Protein 4M8H (pdb70)

InterPro domains:
  IPR000003 Retinoid X receptor/HNF4 [PR00545] (203-216)
  IPR000003 Retinoid X receptor/HNF4 [PR00545] (322-347)
  IPR000003 Retinoid X receptor/HNF4 [PR00545] (348-366)
  IPR000003 Retinoid X receptor/HNF4 [PR00545] (389-408)
  IPR000536 Nuclear hormone receptor, ligand-binding domain [PF00104] (265-441)
  IPR000536 Nuclear hormone receptor, ligand-binding domain [PS51843] (227-458)
  IPR000536 Nuclear hormone receptor, ligand-binding domain [SM00430] (270-429)
  IPR001628 Zinc finger, nuclear hormone receptor-type [PF00105] (134-202)
  IPR001628 Zinc finger, nuclear hormone receptor-type [PR00047] (135-151)
  IPR001628 Zinc finger, nuclear hormone receptor-type [PR00047] (151-166)
  IPR001628 Zinc finger, nuclear hormone receptor-type [PR00047] (184-192)
  IPR001628 Zinc finger, nuclear hormone receptor-type [PR00047] (192-200)
  IPR001628 Zinc finger, nuclear hormone receptor-type [PS00031] (135-161)
  IPR001628 Zinc finger, nuclear hormone receptor-type [PS51030] (132-207)
  IPR001628 Zinc finger, nuclear hormone receptor-type [SM00399] (132-203)
  IPR001723 Nuclear hormone receptor [PR00398] (196-206)
  IPR001723 Nuclear hormone receptor [PR00398] (271-292)
  IPR001723 Nuclear hormone receptor [PR00398] (292-308)
  IPR001723 Nuclear hormone receptor [PR00398] (360-375)
  IPR001723 Nuclear hormone receptor [PR00398] (417-434)

Solvent-accessible surface area: 11044 Å² total; per-residue (Å²): 173,88,7,44,25,110,100,0,53,99,0,12,94,58,28,38,172,182,62,14,11,27,28,49,4,86,7,18,14,101,25,1,82,34,4,2,84,1,0,56,131,2,4,51,0,60,136,6,62,66,96,1,12,4,41,1,1,39,53,4,10,12,15,0,17,8,5,10,35,0,20,44,0,34,104,28,149,57,2,4,44,7,34,60,48,80,128,5,65,102,91,43,0,131,96,36,66,14,9,86,14,10,48,82,7,21,82,40,2,3,32,77,6,91,103,15,143,6,29,87,7,0,8,0,0,8,10,0,4,9,0,0,21,28,100,15,185,64,17,83,64,65,64,66,0,84,29,5,54,75,60,0,84,54,26,0,66,66,36,0,92,147,113,34,82,125,63,100,44,5,28,53,104,0,48,117,46,36,84,14,8,109,39,0,0,96,72,30,38,92,52,20,92,115,30,88,143,92,59,80,18,95,28,69,96,0,0,64,8,13,5,74,82,145,199,17,135,41,1,48,154,51,13,140,135

GO terms:
  GO:0004879 nuclear receptor activity (F, IDA)
  GO:0000785 chromatin (C, IDA)
  GO:0048384 retinoic acid receptor signaling pathway (P, IDA)
  GO:0045944 positive regulation of transcription by RNA polymerase II (P, IDA)
  GO:0044323 retinoic acid-responsive element binding (F, IDA)
  GO:1990837 sequence-specific double-stranded DNA binding (F, IDA)
  GO:0000977 RNA polymerase II transcription regulatory region sequence-specific DNA binding (F, IDA)
  GO:0000978 RNA polymerase II cis-regulatory region sequence-specific DNA binding (F, IDA)
  GO:0003700 DNA-binding transcription factor activity (F, IDA)
  GO:0042802 identical protein binding (F, IPI)
  GO:0005634 nucleus (C, IDA)
  GO:0005634 nucleus (C, EXP)
  GO:0005515 prot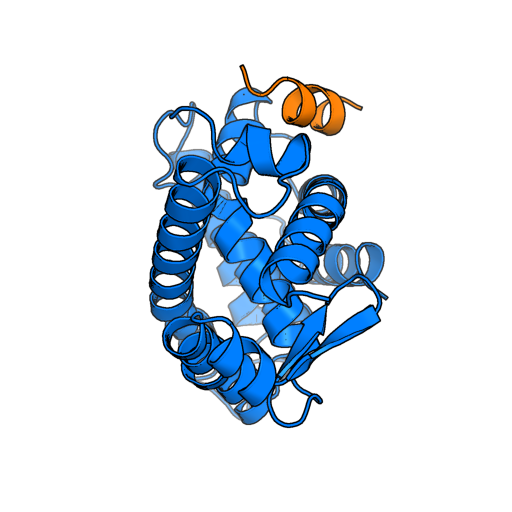ein binding (F, IPI)
  GO:0019899 enzyme binding (F, IPI)
  GO:0004879 nuclear receptor activity (F, TAS)
  GO:0043565 sequence-specific DNA binding (F, IDA)
  GO:0000978 RNA polymerase II cis-regulatory region sequence-specific DNA binding (F, TAS)
  GO:0003712 transcription coregulator activity (F, TAS)
  GO:0005654 nucleoplasm (C, TAS)
  GO:0005829 cytosol (C, TAS)

Secondary structure (P-SEA, 3-state):
ccccaaaaaaaaaaaccccaaaaaaaaaaaaaaaaaaaaaaccccccccaaaaaaaaaacaaaaaaaaaaaaaccccccccccccccccaaaaaaacaaaaaaaaaaccaaaaaaacccaaaaaaaaaaaaacccccccccaaaaaaaaaaaaaaaaaaaaaccccccaaaaaaaaaaaaaaaaaaaaaaaaaaaaaaccccccaaaaaaaccc/caaaaaaaaac

Organism: Homo sapiens (NCBI:txid9606)

B-factor: mean 29.32, std 9.97, range [12.82, 67.67]

Foldseek 3Di:
DDFALVLLLVLLVVLAVQQVLLVQQVLLLVCLVSVLSSQVSGPCLVVFPPVQLVLLCLQQSLLLVLLNQLLVCLVPDAFTAGSVRDTQHLVSCVVNVNNVLRVLSVVLGNVLCNVVVPDSSLSSLVSLLSSLDLPRPPRPDSVVSVVSSVVSLVNNLVVDCVVPVVCNCVSVSSVVSVVSSVVSSVVVLVVVVVCVVVVPRDHDDRRVVSNDDD/DCVPVVVVVVD

Nearest PDB structures (foldseek):
  2zy0-assembly1_C  TM=9.975E-01  e=8.985E-29  Homo sapiens
  6jnr-assembly1_A  TM=1.000E+00  e=1.197E-28  Homo sapiens
  3uvv-assembly1_B  TM=9.905E-01  e=6.429E-29  Homo sapiens
  7a78-assembly1_A-2  TM=1.002E+00  e=2.831E-28  Homo sapiens
  7a79-assembly1_A  TM=9.961E-01  e=4.353E-28  Homo sapiens

CATH classification: 1.10.565.10

Sequence (225 aa):
EDMPVERILEAELAVEPNDPVTNICQAADKQLFTLVEWAKRIPHFSELPLDDQVILLRAGWNELLIASFSHRSIAVKDGILLATGLHVHRNSAHSAGVGAIFDRVLTELVSKMRDMQMDKTELGCLRAIVLFNPDSKGLSNPAEVEALREKVYASLEAYCKHKYPEQPGRFAKLLLRLPALRSIGLKCLEHLFFFKLIGDTPIDTFLMEMLEAPKHKILHRLLQD

Structure (mmCIF, N/CA/C/O backbone):
data_4M8H
#
_entry.id   4M8H
#
_cell.length_a   65.920
_cell.length_b   65.920
_cell.length_c   111.650
_cell.angle_alpha   90.00
_cell.angle_beta   90.00
_cell.angle_gamma   90.00
#
_symmetry.space_group_name_H-M   'P 43 21 2'
#
loop_
_entity.id
_entity.type
_entity.pdbx_description
1 polymer 'Retinoic acid receptor RXR-alpha'
2 polymer 'Nuclear receptor coactivator 2'
3 non-polymer '(2E,6Z,8E)-3,7-dimethyl-8-[(4R)-4-methyl-3,4-dihydronaphthalen-1(2H)-ylidene]octa-2,6-dienoic acid'
4 water water
#
loop_
_atom_site.group_PDB
_atom_site.id
_atom_site.type_symbol
_atom_site.label_atom_id
_atom_site.label_alt_id
_atom_site.label_comp_id
_atom_site.label_asym_id
_atom_site.label_entity_id
_atom_site.label_seq_id
_atom_site.pdbx_PDB_ins_code
_atom_site.Cartn_x
_atom_site.Cartn_y
_atom_site.Cartn_z
_atom_site.occupancy
_atom_site.B_iso_or_equiv
_atom_site.auth_seq_id
_atom_site.auth_comp_id
_atom_site.auth_asym_id
_atom_site.auth_atom_id
_atom_site.pdbx_PDB_model_num
ATOM 1 N N . GLU A 1 1 ? 50.207 71.417 11.959 1.00 64.00 228 GLU A N 1
ATOM 2 C CA . GLU A 1 1 ? 48.717 71.517 11.889 1.00 63.26 228 GLU A CA 1
ATOM 3 C C . GLU A 1 1 ? 48.063 70.147 12.038 1.00 61.56 228 GLU A C 1
ATOM 4 O O . GLU A 1 1 ? 48.508 69.173 11.440 1.00 61.79 228 GLU A O 1
ATOM 10 N N . ASP A 1 2 ? 47.001 70.087 12.836 1.00 59.20 229 ASP A N 1
ATOM 11 C CA . ASP A 1 2 ? 46.263 68.849 13.082 1.00 56.01 229 ASP A CA 1
ATOM 12 C C . ASP A 1 2 ? 47.046 67.800 13.887 1.00 52.24 229 ASP A C 1
ATOM 13 O O . ASP A 1 2 ? 47.873 67.062 13.347 1.00 51.27 229 ASP A O 1
ATOM 18 N N . MET A 1 3 ? 46.760 67.729 15.181 1.00 47.27 230 MET A N 1
ATOM 19 C CA . MET A 1 3 ? 47.441 66.794 16.074 1.00 42.61 230 MET A CA 1
ATOM 20 C C . MET A 1 3 ? 46.692 66.821 17.392 1.00 39.47 230 MET A C 1
ATOM 21 O O . MET A 1 3 ? 47.255 67.190 18.413 1.00 38.78 230 MET A O 1
ATOM 26 N N . PRO A 1 4 ? 45.400 66.449 17.381 1.00 38.49 231 PRO A N 1
ATOM 27 C CA . PRO A 1 4 ? 44.558 66.434 18.582 1.00 36.65 231 PRO A CA 1
ATOM 28 C C . PRO A 1 4 ? 44.970 65.417 19.636 1.00 34.32 231 PRO A C 1
ATOM 29 O O . PRO A 1 4 ? 45.361 64.294 19.319 1.00 34.47 231 PRO A O 1
ATOM 33 N N . VAL A 1 5 ? 44.863 65.821 20.896 1.00 34.01 232 VAL A N 1
ATOM 34 C CA . VAL A 1 5 ? 45.236 64.953 22.002 1.00 33.09 232 VAL A CA 1
ATOM 35 C C . VAL A 1 5 ? 44.267 63.798 22.153 1.00 33.46 232 VAL A C 1
ATOM 36 O O . VAL A 1 5 ? 44.598 62.784 22.771 1.00 32.72 232 VAL A O 1
ATOM 40 N N . GLU A 1 6 ? 43.073 63.949 21.587 1.00 33.09 233 GLU A N 1
ATOM 41 C CA . GLU A 1 6 ? 42.082 62.889 21.667 1.00 34.26 233 GLU A CA 1
ATOM 42 C C . GLU A 1 6 ? 42.591 61.644 20.973 1.00 32.04 233 GLU A C 1
ATOM 43 O O . GLU A 1 6 ? 42.490 60.552 21.514 1.00 30.99 233 GLU A O 1
ATOM 49 N N . ARG A 1 7 ? 43.138 61.814 19.771 1.00 33.42 234 ARG A N 1
ATOM 50 C CA . ARG A 1 7 ? 43.680 60.697 18.993 1.00 33.40 234 ARG A CA 1
ATOM 51 C C . ARG A 1 7 ? 44.829 60.035 19.763 1.00 31.99 234 ARG A C 1
ATOM 52 O O . ARG A 1 7 ? 44.933 58.808 19.835 1.00 31.21 234 ARG A O 1
ATOM 60 N N . ILE A 1 8 ? 45.685 60.861 20.349 1.00 31.38 235 ILE A N 1
ATOM 61 C CA . ILE A 1 8 ? 46.817 60.361 21.112 1.00 30.80 235 ILE A CA 1
ATOM 62 C C . ILE A 1 8 ? 46.337 59.531 22.300 1.00 31.59 235 ILE A C 1
ATOM 63 O O . ILE A 1 8 ? 46.774 58.391 22.485 1.00 31.08 235 ILE A O 1
ATOM 68 N N . LEU A 1 9 ? 45.446 60.114 23.102 1.00 31.16 236 LEU A N 1
ATOM 69 C CA . LEU A 1 9 ? 44.894 59.433 24.272 1.00 30.77 236 LEU A CA 1
ATOM 70 C C . LEU A 1 9 ? 44.328 58.084 23.869 1.00 30.93 236 LEU A C 1
ATOM 71 O O . LEU A 1 9 ? 44.514 57.092 24.571 1.00 29.56 236 LEU A O 1
ATOM 76 N N . GLU A 1 10 ? 43.610 58.066 22.748 1.00 32.27 237 GLU A N 1
ATOM 77 C CA . GLU A 1 10 ? 42.992 56.842 22.234 1.00 34.52 237 GLU A CA 1
ATOM 78 C C . GLU A 1 10 ? 44.057 55.792 21.927 1.00 32.94 237 GLU A C 1
ATOM 79 O O . GLU A 1 10 ? 43.903 54.615 22.274 1.00 32.88 237 GLU A O 1
ATOM 85 N N . ALA A 1 11 ? 45.144 56.217 21.293 1.00 30.94 238 ALA A N 1
ATOM 86 C CA . ALA A 1 11 ? 46.216 55.289 20.974 1.00 31.81 238 ALA A CA 1
ATOM 87 C C . ALA A 1 11 ? 46.744 54.643 22.257 1.00 30.69 238 ALA A C 1
ATOM 88 O O . ALA A 1 11 ? 47.117 53.479 22.259 1.00 29.39 238 ALA A O 1
ATOM 90 N N . GLU A 1 12 ? 46.775 55.416 23.338 1.00 30.53 239 GLU A N 1
ATOM 91 C CA . GLU A 1 12 ? 47.244 54.920 24.618 1.00 31.65 239 GLU A CA 1
ATOM 92 C C . GLU A 1 12 ? 46.252 53.918 25.208 1.00 32.84 239 GLU A C 1
ATOM 93 O O . GLU A 1 12 ? 46.636 52.856 25.693 1.00 32.33 239 GLU A O 1
ATOM 99 N N . LEU A 1 13 ? 44.967 54.244 25.149 1.00 34.68 240 LEU A N 1
ATOM 100 C CA . LEU A 1 13 ? 43.946 53.362 25.711 1.00 36.57 240 LEU A CA 1
ATOM 101 C C . LEU A 1 13 ? 43.740 52.103 24.895 1.00 37.88 240 LEU A C 1
ATOM 102 O O . LEU A 1 13 ? 43.352 51.061 25.427 1.00 38.91 240 LEU A O 1
ATOM 107 N N . ALA A 1 14 ? 44.007 52.196 23.601 1.00 39.74 241 ALA A N 1
ATOM 108 C CA . ALA A 1 14 ? 43.826 51.064 22.714 1.00 42.17 241 ALA A CA 1
ATOM 109 C C . ALA A 1 14 ? 44.921 50.008 22.835 1.00 43.28 241 ALA A C 1
ATOM 110 O O . ALA A 1 14 ? 44.665 48.825 22.625 1.00 44.06 241 ALA A O 1
ATOM 112 N N . VAL A 1 15 ? 46.130 50.432 23.187 1.00 44.08 242 VAL A N 1
ATOM 113 C CA . VAL A 1 15 ? 47.252 49.505 23.288 1.00 46.66 242 VAL A CA 1
ATOM 114 C C . VAL A 1 15 ? 47.475 48.932 24.683 1.00 49.68 242 VAL A C 1
ATOM 115 O O . VAL A 1 15 ? 48.136 47.900 24.839 1.00 50.32 242 VAL A O 1
ATOM 119 N N . GLU A 1 16 ? 46.923 49.589 25.698 1.00 51.97 243 GLU A N 1
ATOM 120 C CA . GLU A 1 16 ? 47.092 49.120 27.067 1.00 54.58 243 GLU A CA 1
ATOM 121 C C . GLU A 1 16 ? 45.854 49.319 27.934 1.00 54.77 243 GLU A C 1
ATOM 122 O O . GLU A 1 16 ? 45.408 50.444 28.150 1.00 54.22 243 GLU A O 1
ATOM 128 N N . PRO A 1 17 ? 45.292 48.217 28.456 1.00 55.87 244 PRO A N 1
ATOM 129 C CA . PRO A 1 17 ? 44.099 48.257 29.310 1.00 56.38 244 PRO A CA 1
ATOM 130 C C . PRO A 1 17 ? 44.379 48.795 30.715 1.00 56.53 244 PRO A C 1
ATOM 131 O O . PRO A 1 17 ? 43.651 48.496 31.669 1.00 56.82 244 PRO A O 1
ATOM 135 N N . ASN A 1 35 ? 61.818 33.153 36.493 1.00 55.59 262 ASN A N 1
ATOM 136 C CA . ASN A 1 35 ? 62.073 33.612 37.858 1.00 55.62 262 ASN A CA 1
ATOM 137 C C . ASN A 1 35 ? 62.954 34.857 37.879 1.00 53.18 262 ASN A C 1
ATOM 138 O O . ASN A 1 35 ? 62.607 35.859 38.507 1.00 53.70 262 ASN A O 1
ATOM 143 N N . ASP A 1 36 ? 64.093 34.790 37.193 1.00 49.47 263 ASP A N 1
ATOM 144 C CA . ASP A 1 36 ? 65.010 35.920 37.136 1.00 45.23 263 ASP A CA 1
ATOM 145 C C . ASP A 1 36 ? 64.247 37.148 36.645 1.00 41.29 263 ASP A C 1
ATOM 146 O O . ASP A 1 36 ? 63.679 37.148 35.558 1.00 41.74 263 ASP A O 1
ATOM 151 N N . PRO A 1 37 ? 64.213 38.212 37.457 1.00 37.93 264 PRO A N 1
ATOM 152 C CA . PRO A 1 37 ? 63.504 39.434 37.067 1.00 34.69 264 PRO A CA 1
ATOM 153 C C . PRO A 1 37 ? 63.931 39.977 35.704 1.00 30.83 264 PRO A C 1
ATOM 154 O O . PRO A 1 37 ? 63.090 40.405 34.922 1.00 29.47 264 PRO A O 1
ATOM 158 N N . VAL A 1 38 ? 65.231 39.953 35.430 1.00 27.56 265 VAL A N 1
ATOM 159 C CA . VAL A 1 38 ? 65.734 40.430 34.153 1.00 26.63 265 VAL A CA 1
ATOM 160 C C . VAL A 1 38 ? 65.094 39.673 32.990 1.00 26.31 265 VAL A C 1
ATOM 161 O O . VAL A 1 38 ? 64.629 40.284 32.031 1.00 26.14 265 VAL A O 1
ATOM 165 N N . THR A 1 39 ? 65.086 38.346 33.069 1.00 25.58 266 THR A N 1
ATOM 166 C CA . THR A 1 39 ? 64.477 37.527 32.027 1.00 26.21 266 THR A CA 1
ATOM 167 C C . THR A 1 39 ? 63.027 37.960 31.802 1.00 24.66 266 THR A C 1
ATOM 168 O O . THR A 1 39 ? 62.600 38.168 30.670 1.00 25.14 266 THR A O 1
ATOM 172 N N . ASN A 1 40 ? 62.273 38.109 32.885 1.00 24.81 267 ASN A N 1
ATOM 173 C CA . ASN A 1 40 ? 60.880 38.535 32.779 1.00 24.21 267 ASN A CA 1
ATOM 174 C C . ASN A 1 40 ? 60.741 39.897 32.107 1.00 22.88 267 ASN A C 1
ATOM 175 O O . ASN A 1 40 ? 59.878 40.087 31.253 1.00 22.55 267 ASN A O 1
ATOM 180 N N . ILE A 1 41 ? 61.578 40.846 32.514 1.00 21.11 268 ILE A N 1
ATOM 181 C CA . ILE A 1 41 ? 61.554 42.186 31.933 1.00 22.01 268 ILE A CA 1
ATOM 182 C C . ILE A 1 41 ? 61.844 42.109 30.433 1.00 22.48 268 ILE A C 1
ATOM 183 O O . ILE A 1 41 ? 61.175 42.754 29.642 1.00 23.08 268 ILE A O 1
ATOM 188 N N . CYS A 1 42 ? 62.831 41.308 30.048 1.00 23.49 269 CYS A N 1
ATOM 189 C CA . CYS A 1 42 ? 63.161 41.158 28.641 1.00 23.56 269 CYS A CA 1
ATOM 190 C C . CYS A 1 42 ? 62.022 40.555 27.836 1.00 24.55 269 CYS A C 1
ATOM 191 O O . CYS A 1 42 ? 61.731 41.009 26.724 1.00 24.96 269 CYS A O 1
ATOM 194 N N . GLN A 1 43 ? 61.366 39.541 28.381 1.00 24.29 270 GLN A N 1
ATOM 195 C CA . GLN A 1 43 ? 60.262 38.923 27.666 1.00 26.51 270 GLN A CA 1
ATOM 196 C C . GLN A 1 43 ? 59.136 39.931 27.483 1.00 25.39 270 GLN A C 1
ATOM 197 O O . GLN A 1 43 ? 58.519 40.015 26.413 1.00 26.05 270 GLN A O 1
ATOM 203 N N . ALA A 1 44 ? 58.884 40.700 28.541 1.00 23.22 271 ALA A N 1
ATOM 204 C CA . ALA A 1 44 ? 57.851 41.725 28.522 1.00 21.40 271 ALA A CA 1
ATOM 205 C C . ALA A 1 44 ? 58.204 42.807 27.504 1.00 21.25 271 ALA A C 1
ATOM 206 O O . ALA A 1 44 ? 57.313 43.398 26.907 1.00 21.88 271 ALA A O 1
ATOM 208 N N . ALA A 1 45 ? 59.500 43.075 27.323 1.00 19.15 272 ALA A N 1
ATOM 209 C CA . ALA A 1 45 ? 59.960 44.086 26.362 1.00 20.04 272 ALA A CA 1
ATOM 210 C C . ALA A 1 45 ? 59.693 43.617 24.936 1.00 20.64 272 ALA A C 1
ATOM 211 O O . ALA A 1 45 ? 59.303 44.407 24.078 1.00 19.93 272 ALA A O 1
ATOM 213 N N . ASP A 1 46 ? 59.922 42.333 24.686 1.00 21.55 273 ASP A N 1
ATOM 214 C CA . ASP A 1 46 ? 59.710 41.785 23.359 1.00 22.13 273 ASP A CA 1
ATOM 215 C C . ASP A 1 46 ? 58.216 41.838 23.043 1.00 23.08 273 ASP A C 1
ATOM 216 O O . ASP A 1 46 ? 57.817 42.230 21.938 1.00 23.62 273 ASP A O 1
ATOM 221 N N . LYS A 1 47 ? 57.394 41.456 24.021 1.00 23.80 274 LYS A N 1
ATOM 222 C CA . LYS A 1 47 ? 55.938 41.476 23.871 1.00 24.26 274 LYS A CA 1
ATOM 223 C C . LYS A 1 47 ? 55.457 42.886 23.566 1.00 22.71 274 LYS A C 1
ATOM 224 O O . LYS A 1 47 ? 54.656 43.092 22.658 1.00 22.00 274 LYS A O 1
ATOM 230 N N . GLN A 1 48 ? 55.940 43.863 24.324 1.00 21.08 275 GLN A N 1
ATOM 231 C CA . GLN A 1 48 ? 55.486 45.227 24.098 1.00 20.98 275 GLN A CA 1
ATOM 232 C C . GLN A 1 48 ? 55.922 45.840 22.772 1.00 20.64 275 GLN A C 1
ATOM 233 O O . GLN A 1 48 ? 55.237 46.710 22.248 1.00 20.89 275 GLN A O 1
ATOM 239 N N . LEU A 1 49 ? 57.046 45.387 22.224 1.00 19.87 276 LEU A N 1
ATOM 240 C CA . LEU A 1 49 ? 57.510 45.918 20.950 1.00 21.39 276 LEU A CA 1
ATOM 241 C C . LEU A 1 49 ? 56.468 45.744 19.838 1.00 21.80 276 LEU A C 1
ATOM 242 O O . LEU A 1 49 ? 56.328 46.613 18.964 1.00 22.79 276 LEU A O 1
ATOM 247 N N . PHE A 1 50 ? 55.738 44.628 19.863 1.00 22.30 277 PHE A N 1
ATOM 248 C CA . PHE A 1 50 ? 54.707 44.399 18.852 1.00 24.74 277 PHE A CA 1
ATOM 249 C C . PHE A 1 50 ? 53.609 45.431 19.046 1.00 24.39 277 PHE A C 1
ATOM 250 O O . PHE A 1 50 ? 53.117 46.003 18.085 1.00 24.28 277 PHE A O 1
ATOM 258 N N . THR A 1 51 ? 53.238 45.665 20.300 1.00 25.06 278 THR A N 1
ATOM 259 C CA . THR A 1 51 ? 52.197 46.622 20.633 1.00 25.47 278 THR A CA 1
ATOM 260 C C . THR A 1 51 ? 52.634 48.058 20.322 1.00 25.55 278 THR A C 1
ATOM 261 O O . THR A 1 51 ? 51.811 48.911 19.975 1.00 25.58 278 THR A O 1
ATOM 265 N N . LEU A 1 52 ? 53.932 48.321 20.435 1.00 25.51 279 LEU A N 1
ATOM 266 C CA . LEU A 1 52 ? 54.469 49.649 20.162 1.00 24.41 279 LEU A CA 1
ATOM 267 C C . LEU A 1 52 ? 54.196 50.037 18.720 1.00 24.44 279 LEU A C 1
ATOM 268 O O . LEU A 1 52 ? 53.819 51.176 18.437 1.00 25.17 279 LEU A O 1
ATOM 273 N N . VAL A 1 53 ? 54.395 49.086 17.809 1.00 25.07 280 VAL A N 1
ATOM 274 C CA . VAL A 1 53 ? 54.169 49.336 16.389 1.00 25.03 280 VAL A CA 1
ATOM 275 C C . VAL A 1 53 ? 52.723 49.754 16.169 1.00 24.97 280 VAL A C 1
ATOM 276 O O . VAL A 1 53 ? 52.462 50.696 15.418 1.00 24.24 280 VAL A O 1
ATOM 280 N N . GLU A 1 54 ? 51.789 49.062 16.824 1.00 24.43 281 GLU A N 1
ATOM 281 C CA . GLU A 1 54 ? 50.368 49.399 16.693 1.00 26.01 281 GLU A CA 1
ATOM 282 C C . GLU A 1 54 ? 50.107 50.769 17.290 1.00 25.08 281 GLU A C 1
ATOM 283 O O . GLU A 1 54 ? 49.377 51.564 16.705 1.00 26.27 281 GLU A O 1
ATOM 289 N N . TRP A 1 55 ? 50.694 51.042 18.451 1.00 22.86 282 TRP A N 1
ATOM 290 C CA . TRP A 1 55 ? 50.527 52.348 19.076 1.00 23.42 282 TRP A CA 1
ATOM 291 C C . TRP A 1 55 ? 50.939 53.458 18.103 1.00 23.15 282 TRP A C 1
ATOM 292 O O . TRP A 1 55 ? 50.199 54.417 17.879 1.00 21.54 282 TRP A O 1
ATOM 303 N N . ALA A 1 56 ? 52.141 53.331 17.551 1.00 23.19 283 ALA A N 1
ATOM 304 C CA . ALA A 1 56 ? 52.666 54.312 16.605 1.00 23.25 283 ALA A CA 1
ATOM 305 C C . ALA A 1 56 ? 51.709 54.565 15.445 1.00 24.05 283 ALA A C 1
ATOM 306 O O . ALA A 1 56 ? 51.417 55.718 15.103 1.00 21.88 283 ALA A O 1
ATOM 308 N N . LYS A 1 57 ? 51.232 53.488 14.825 1.00 25.07 284 LYS A N 1
ATOM 309 C CA . LYS A 1 57 ? 50.311 53.611 13.693 1.00 27.72 284 LYS A CA 1
ATOM 310 C C . LYS A 1 57 ? 49.077 54.421 14.056 1.00 27.18 284 LYS A C 1
ATOM 311 O O . LYS A 1 57 ? 48.456 55.034 13.196 1.00 28.47 284 LYS A O 1
ATOM 317 N N . ARG A 1 58 ? 48.730 54.425 15.338 1.00 27.88 285 ARG A N 1
ATOM 318 C CA . ARG A 1 58 ? 47.565 55.169 15.811 1.00 28.10 285 ARG A CA 1
ATOM 319 C C . ARG A 1 58 ? 47.898 56.638 16.067 1.00 27.41 285 ARG A C 1
ATOM 320 O O . ARG A 1 58 ? 47.002 57.452 16.276 1.00 27.44 285 ARG A O 1
ATOM 328 N N . ILE A 1 59 ? 49.186 56.974 16.044 1.00 26.15 286 ILE A N 1
ATOM 329 C CA . ILE A 1 59 ? 49.592 58.362 16.248 1.00 25.53 286 ILE A CA 1
ATOM 330 C C . ILE A 1 59 ? 49.458 59.097 14.906 1.00 27.13 286 ILE A C 1
ATOM 331 O O . ILE A 1 59 ? 50.008 58.671 13.886 1.00 26.89 286 ILE A O 1
ATOM 336 N N . PRO A 1 60 ? 48.703 60.207 14.895 1.00 27.24 287 PRO A N 1
ATOM 337 C CA . PRO A 1 60 ? 48.464 61.017 13.702 1.00 27.77 287 PRO A CA 1
ATOM 338 C C . PRO A 1 60 ? 49.690 61.292 12.852 1.00 28.92 287 PRO A C 1
ATOM 339 O O . PRO A 1 60 ? 50.750 61.665 13.360 1.00 28.89 287 PRO A O 1
ATOM 343 N N . HIS A 1 61 ? 49.519 61.091 11.550 1.00 29.15 288 HIS A N 1
ATOM 344 C CA . HIS A 1 61 ? 50.555 61.321 10.558 1.00 28.29 288 HIS A CA 1
ATOM 345 C C . HIS A 1 61 ? 51.788 60.427 10.597 1.00 27.08 288 HIS A C 1
ATOM 346 O O . HIS A 1 61 ? 52.611 60.476 9.683 1.00 26.70 288 HIS A O 1
ATOM 353 N N . PHE A 1 62 ? 51.927 59.611 11.636 1.00 25.72 289 PHE A N 1
ATOM 354 C CA . PHE A 1 62 ? 53.088 58.731 11.738 1.00 25.48 289 PHE A CA 1
ATOM 355 C C . PHE A 1 62 ? 53.178 57.768 10.560 1.00 26.57 289 PHE A C 1
ATOM 356 O O . PHE A 1 62 ? 54.254 57.561 10.007 1.00 26.54 289 PHE A O 1
ATOM 364 N N . SER A 1 63 ? 52.050 57.168 10.193 1.00 27.08 290 SER A N 1
ATOM 365 C CA . SER A 1 63 ? 52.017 56.235 9.073 1.00 29.77 290 SER A CA 1
ATOM 366 C C . SER A 1 63 ? 52.144 56.897 7.704 1.00 30.20 290 SER A C 1
ATOM 367 O O . SER A 1 63 ? 52.360 56.221 6.698 1.00 28.28 290 SER A O 1
ATOM 370 N N . GLU A 1 64 ? 51.997 58.215 7.660 1.00 32.08 291 GLU A N 1
ATOM 371 C CA . GLU A 1 64 ? 52.100 58.927 6.401 1.00 34.49 291 GLU A CA 1
ATOM 372 C C . GLU A 1 64 ? 53.563 59.232 6.078 1.00 34.79 291 GLU A C 1
ATOM 373 O O . GLU A 1 64 ? 53.874 59.845 5.053 1.00 35.93 291 GLU A O 1
ATOM 379 N N . LEU A 1 65 ? 54.463 58.803 6.956 1.00 33.43 292 LEU A N 1
ATOM 380 C CA . LEU A 1 65 ? 55.890 59.003 6.735 1.00 32.30 292 LEU A CA 1
ATOM 381 C C . LEU A 1 65 ? 56.455 57.825 5.950 1.00 30.68 292 LEU A C 1
ATOM 382 O O . LEU A 1 65 ? 55.945 56.714 6.040 1.00 31.71 292 LEU A O 1
ATOM 387 N N . PRO A 1 66 ? 57.521 58.054 5.172 1.00 29.80 293 PRO A N 1
ATOM 388 C CA . PRO A 1 66 ? 58.115 56.959 4.400 1.00 29.77 293 PRO A CA 1
ATOM 389 C C . PRO A 1 66 ? 58.509 55.801 5.321 1.00 29.26 293 PRO A C 1
ATOM 390 O O . PRO A 1 66 ? 59.096 56.008 6.385 1.00 30.24 293 PRO A O 1
ATOM 394 N N . LEU A 1 67 ? 58.175 54.584 4.908 1.00 29.05 294 LEU A N 1
ATOM 395 C CA . LEU A 1 67 ? 58.448 53.393 5.704 1.00 28.31 294 LEU A CA 1
ATOM 396 C C . LEU A 1 67 ? 59.799 53.402 6.405 1.00 29.25 294 LEU A C 1
ATOM 397 O O . LEU A 1 67 ? 59.868 53.164 7.616 1.00 28.79 294 LEU A O 1
ATOM 402 N N . ASP A 1 68 ? 60.865 53.679 5.648 1.00 28.42 295 ASP A N 1
ATOM 403 C CA . ASP A 1 68 ? 62.221 53.698 6.193 1.00 29.33 295 ASP A CA 1
ATOM 404 C C . ASP A 1 68 ? 62.322 54.632 7.384 1.00 28.93 295 ASP A C 1
ATOM 405 O O . ASP A 1 68 ? 62.999 54.318 8.365 1.00 27.88 295 ASP A O 1
ATOM 410 N N . ASP A 1 69 ? 61.663 55.783 7.286 1.00 27.72 296 ASP A N 1
ATOM 411 C CA . ASP A 1 69 ? 61.676 56.768 8.369 1.00 27.21 296 ASP A CA 1
ATOM 412 C C . ASP A 1 69 ? 60.909 56.254 9.605 1.00 26.91 296 ASP A C 1
ATOM 413 O O . ASP A 1 69 ? 61.317 56.513 10.736 1.00 26.59 296 ASP A O 1
ATOM 418 N N . GLN A 1 70 ? 59.802 55.542 9.384 1.00 24.19 297 GLN A N 1
ATOM 419 C CA . GLN A 1 70 ? 59.031 54.988 10.485 1.00 23.19 297 GLN A CA 1
ATOM 420 C C . GLN A 1 70 ? 59.928 53.978 11.212 1.00 24.03 297 GLN A C 1
ATOM 421 O O . GLN A 1 70 ? 59.986 53.953 12.441 1.00 22.24 297 GLN A O 1
ATOM 427 N N . VAL A 1 71 ? 60.626 53.151 10.441 1.00 24.19 298 VAL A N 1
ATOM 428 C CA . VAL A 1 71 ? 61.535 52.170 11.001 1.00 24.23 298 VAL A CA 1
ATOM 429 C C . VAL A 1 71 ? 62.616 52.877 11.818 1.00 25.40 298 VAL A C 1
ATOM 430 O O . VAL A 1 71 ? 62.940 52.451 12.934 1.00 25.76 298 VAL A O 1
ATOM 434 N N . ILE A 1 72 ? 63.163 53.963 11.276 1.00 25.01 299 ILE A N 1
ATOM 435 C CA . ILE A 1 72 ? 64.214 54.729 11.952 1.00 25.74 299 ILE A CA 1
ATOM 436 C C . ILE A 1 72 ? 63.766 55.322 13.284 1.00 25.46 299 ILE A C 1
ATOM 437 O O . ILE A 1 72 ? 64.454 55.191 14.297 1.00 25.79 299 ILE A O 1
ATOM 442 N N . LEU A 1 73 ? 62.611 55.968 13.286 1.00 24.49 300 LEU A N 1
ATOM 443 C C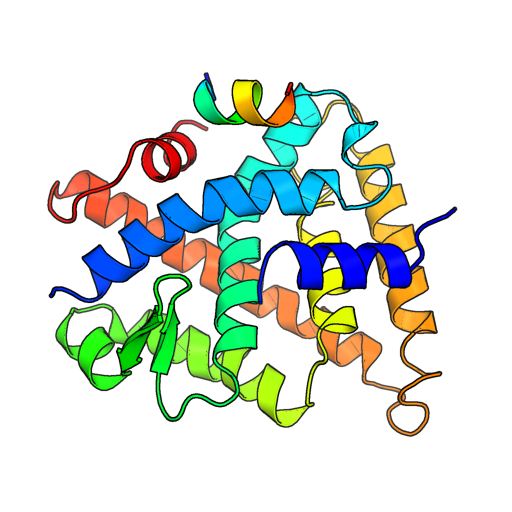A . LEU A 1 73 ? 62.092 56.551 14.513 1.00 23.40 300 LEU A CA 1
ATOM 444 C C . LEU A 1 73 ? 61.832 55.527 15.628 1.00 21.68 300 LEU A C 1
ATOM 445 O O . LEU A 1 73 ? 62.170 55.768 16.787 1.00 22.30 300 LEU A O 1
ATOM 450 N N . LEU A 1 74 ? 61.213 54.400 15.278 1.00 21.32 301 LEU A N 1
ATOM 451 C CA . LEU A 1 74 ? 60.910 53.351 16.256 1.00 20.70 301 LEU A CA 1
ATOM 452 C C . LEU A 1 74 ? 62.162 52.672 16.813 1.00 20.68 301 LEU A C 1
ATOM 453 O O . LEU A 1 74 ? 62.256 52.409 18.008 1.00 20.44 301 LEU A O 1
ATOM 458 N N . ARG A 1 75 ? 63.127 52.391 15.947 1.00 21.12 302 ARG A N 1
ATOM 459 C CA . ARG A 1 75 ? 64.350 51.746 16.391 1.00 22.36 302 ARG A CA 1
ATOM 460 C C . ARG A 1 75 ? 65.148 52.715 17.260 1.00 21.33 302 ARG A C 1
ATOM 461 O O . ARG A 1 75 ? 65.981 52.308 18.071 1.00 21.44 302 ARG A O 1
ATOM 469 N N . ALA A 1 76 ? 64.883 54.004 17.100 1.00 20.75 303 ALA A N 1
ATOM 470 C CA . ALA A 1 76 ? 65.579 55.005 17.886 1.00 19.45 303 ALA A CA 1
ATOM 471 C C . ALA A 1 76 ? 64.893 55.308 19.216 1.00 17.64 303 ALA A C 1
ATOM 472 O O . ALA A 1 76 ? 65.558 55.694 20.168 1.00 17.48 303 ALA A O 1
ATOM 474 N N . GLY A 1 77 ? 63.573 55.134 19.288 1.00 15.99 304 GLY A N 1
ATOM 475 C CA . GLY A 1 77 ? 62.867 55.449 20.523 1.00 16.94 304 GLY A CA 1
ATOM 476 C C . GLY A 1 77 ? 62.182 54.340 21.301 1.00 17.91 304 GLY A C 1
ATOM 477 O O . GLY A 1 77 ? 61.631 54.577 22.395 1.00 18.76 304 GLY A O 1
ATOM 478 N N . TRP A 1 78 ? 62.234 53.122 20.773 1.00 18.47 305 TRP A N 1
ATOM 479 C CA . TRP A 1 78 ? 61.561 52.012 21.438 1.00 18.64 305 TRP A CA 1
ATOM 480 C C . TRP A 1 78 ? 61.880 51.879 22.918 1.00 19.30 305 TRP A C 1
ATOM 481 O O . TRP A 1 78 ? 60.971 51.765 23.735 1.00 20.62 305 TRP A O 1
ATOM 492 N N . ASN A 1 79 ? 63.164 51.914 23.259 1.00 20.32 306 ASN A N 1
ATOM 493 C CA . ASN A 1 79 ? 63.558 51.762 24.649 1.00 21.86 306 ASN A CA 1
ATOM 494 C C . ASN A 1 79 ? 63.015 52.866 25.537 1.00 21.76 306 ASN A C 1
ATOM 495 O O . ASN A 1 79 ? 62.464 52.580 26.604 1.00 21.23 306 ASN A O 1
ATOM 500 N N . GLU A 1 80 ? 63.126 54.124 25.123 1.00 19.52 307 GLU A N 1
ATOM 501 C CA . GLU A 1 80 ? 62.571 55.193 25.957 1.00 18.71 307 GLU A CA 1
ATOM 502 C C . GLU A 1 80 ? 61.032 55.125 25.940 1.00 19.75 307 GLU A C 1
ATOM 503 O O . GLU A 1 80 ? 60.381 55.438 26.940 1.00 20.21 307 GLU A O 1
ATOM 509 N N . LEU A 1 81 ? 60.449 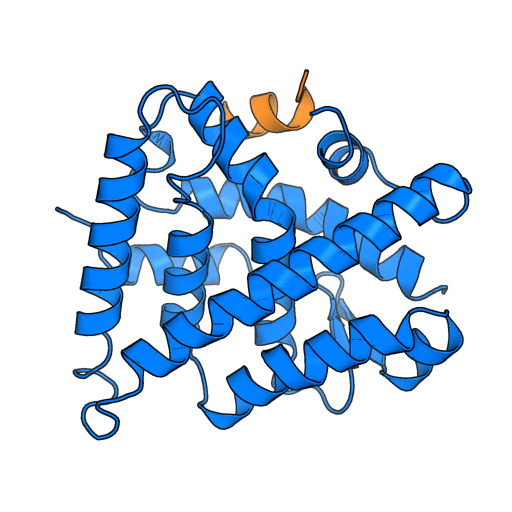54.716 24.818 1.00 18.84 308 LEU A N 1
ATOM 510 C CA . LEU A 1 81 ? 58.996 54.635 24.731 1.00 20.16 308 LEU A CA 1
ATOM 511 C C . LEU A 1 81 ? 58.395 53.600 25.663 1.00 19.85 308 LEU A C 1
ATOM 512 O O . LEU A 1 81 ? 57.362 53.851 26.273 1.00 21.85 308 LEU A O 1
ATOM 517 N N . LEU A 1 82 ? 59.030 52.435 25.751 1.00 20.48 309 LEU A N 1
ATOM 518 C CA . LEU A 1 82 ? 58.565 51.360 26.629 1.00 19.08 309 LEU A CA 1
ATOM 519 C C . LEU A 1 82 ? 58.827 51.686 28.090 1.00 18.61 309 LEU A C 1
ATOM 520 O O . LEU A 1 82 ? 58.067 51.293 28.959 1.00 17.35 309 LEU A O 1
ATOM 525 N N . ILE A 1 83 ? 59.935 52.357 28.367 1.00 17.89 310 ILE A N 1
ATOM 526 C CA . ILE A 1 83 ? 60.225 52.732 29.741 1.00 19.29 310 ILE A CA 1
ATOM 527 C C . ILE A 1 83 ? 59.122 53.700 30.217 1.00 18.25 310 ILE A C 1
ATOM 528 O O . ILE A 1 83 ? 58.570 53.553 31.309 1.00 20.04 310 ILE A O 1
ATOM 533 N N . ALA A 1 84 ? 58.797 54.685 29.382 1.00 17.54 311 ALA A N 1
ATOM 534 C CA . ALA A 1 84 ? 57.785 55.664 29.748 1.00 20.02 311 ALA A CA 1
ATOM 535 C C . ALA A 1 84 ? 56.448 54.994 30.020 1.00 21.13 311 ALA A C 1
ATOM 536 O O . ALA A 1 84 ? 55.709 55.410 30.902 1.00 23.25 311 ALA A O 1
ATOM 538 N N . SER A 1 85 ? 56.140 53.958 29.257 1.00 21.75 312 SER A N 1
ATOM 539 C CA . SER A 1 85 ? 54.902 53.237 29.430 1.00 22.81 312 SER A CA 1
ATOM 540 C C . SER A 1 85 ? 54.776 52.451 30.733 1.00 22.15 312 SER A C 1
ATOM 541 O O . SER A 1 85 ? 53.823 52.656 31.480 1.00 22.39 312 SER A O 1
ATOM 544 N N . PHE A 1 86 ? 55.709 51.546 31.010 1.00 21.18 313 PHE A N 1
ATOM 545 C CA . PHE A 1 86 ? 55.603 50.764 32.233 1.00 21.36 313 PHE A CA 1
ATOM 546 C C . PHE A 1 86 ? 55.876 51.596 33.493 1.00 21.03 313 PHE A C 1
ATOM 547 O O . PHE A 1 86 ? 55.502 51.200 34.604 1.00 21.53 313 PHE A O 1
ATOM 555 N N . SER A 1 87 ? 56.544 52.736 33.322 1.00 20.86 314 SER A N 1
ATOM 556 C CA . SER A 1 87 ? 56.814 53.619 34.447 1.00 21.17 314 SER A CA 1
ATOM 557 C C . SER A 1 87 ? 55.524 54.274 34.880 1.00 20.96 314 SER A C 1
ATOM 558 O O . SER A 1 87 ? 55.236 54.403 36.071 1.00 24.26 314 SER A O 1
ATOM 561 N N . HIS A 1 88 ? 54.734 54.689 33.906 1.00 20.65 315 HIS A N 1
ATOM 562 C CA . HIS A 1 88 ? 53.475 55.342 34.222 1.00 21.29 315 HIS A CA 1
ATOM 563 C C . HIS A 1 88 ? 52.481 54.300 34.738 1.00 21.74 315 HIS A C 1
ATOM 564 O O . HIS A 1 88 ? 51.666 54.590 35.616 1.00 20.64 315 HIS A O 1
ATOM 571 N N . ARG A 1 89 ? 52.572 53.081 34.211 1.00 21.05 316 ARG A N 1
ATOM 572 C CA . ARG A 1 89 ? 51.707 51.983 34.634 1.00 22.45 316 ARG A CA 1
ATOM 573 C C . ARG A 1 89 ? 52.027 51.537 36.069 1.00 22.58 316 ARG A C 1
ATOM 574 O O . ARG A 1 89 ? 51.186 50.943 36.736 1.00 24.77 316 ARG A O 1
ATOM 582 N N . SER A 1 90 ? 53.240 51.832 36.532 1.00 22.97 317 SER A N 1
ATOM 583 C CA . SER A 1 90 ? 53.681 51.429 37.866 1.00 23.58 317 SER A CA 1
ATOM 584 C C . SER A 1 90 ? 53.480 52.489 38.969 1.00 26.27 31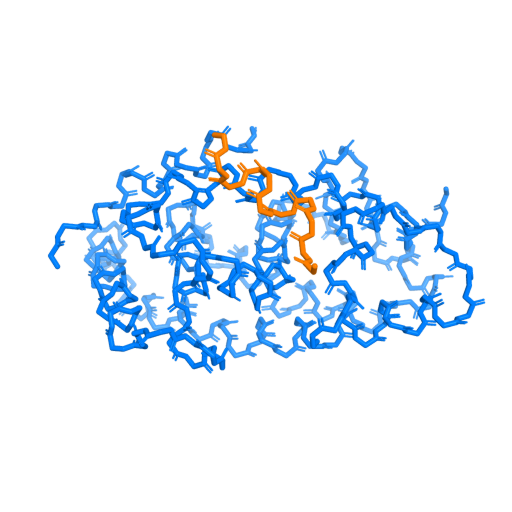7 SER A C 1
ATOM 585 O O . SER A 1 90 ? 53.933 52.315 40.103 1.00 25.28 317 SER A O 1
ATOM 588 N N . ILE A 1 91 ? 52.785 53.574 38.644 1.00 27.06 318 ILE A N 1
ATOM 589 C CA . ILE A 1 91 ? 52.542 54.643 39.604 1.00 30.13 318 ILE A CA 1
ATOM 590 C C . ILE A 1 91 ? 51.903 54.182 40.916 1.00 31.24 318 ILE A C 1
ATOM 591 O O . ILE A 1 91 ? 52.283 54.642 42.000 1.00 29.68 318 ILE A O 1
ATOM 596 N N . ALA A 1 92 ? 50.932 53.281 40.817 1.00 32.97 319 ALA A N 1
ATOM 597 C CA . ALA A 1 92 ? 50.244 52.764 41.993 1.00 36.06 319 ALA A CA 1
ATOM 598 C C . ALA A 1 92 ? 51.040 51.684 42.703 1.00 37.11 319 ALA A C 1
ATOM 599 O O . ALA A 1 92 ? 50.704 51.305 43.817 1.00 39.14 319 ALA A O 1
ATOM 601 N N . VAL A 1 93 ? 52.083 51.179 42.053 1.00 38.85 320 VAL A N 1
ATOM 602 C CA . VAL A 1 93 ? 52.927 50.135 42.641 1.00 39.08 320 VAL A CA 1
ATOM 603 C C . VAL A 1 93 ? 53.736 50.684 43.815 1.00 39.83 320 VAL A C 1
ATOM 604 O O . VAL A 1 93 ? 54.178 51.832 43.784 1.00 38.44 320 VAL A O 1
ATOM 608 N N . LYS A 1 94 ? 53.929 49.852 44.838 1.00 40.53 321 LYS A N 1
ATOM 609 C CA . LYS A 1 94 ? 54.682 50.238 46.029 1.00 41.44 321 LYS A CA 1
ATOM 610 C C . LYS A 1 94 ? 56.143 50.516 45.673 1.00 39.88 321 LYS A C 1
ATOM 611 O O . LYS A 1 94 ? 56.493 51.639 45.332 1.00 42.02 321 LYS A O 1
ATOM 617 N N . ASP A 1 95 ? 57.001 49.509 45.760 1.00 36.65 322 ASP A N 1
ATOM 618 C CA . ASP A 1 95 ? 58.400 49.714 45.422 1.00 34.73 322 ASP A CA 1
ATOM 619 C C . ASP A 1 95 ? 58.769 48.743 44.307 1.00 32.49 322 ASP A C 1
ATOM 620 O O . ASP A 1 95 ? 59.436 47.741 44.545 1.00 32.75 322 ASP A O 1
ATOM 625 N N . GLY A 1 96 ? 58.314 49.041 43.096 1.00 28.60 323 GLY A N 1
ATOM 626 C CA . GLY A 1 96 ? 58.592 48.177 41.967 1.00 28.21 323 GLY A CA 1
ATOM 627 C C . GLY A 1 96 ? 57.830 48.594 40.728 1.00 26.69 323 GLY A C 1
ATOM 628 O O . GLY A 1 96 ? 57.252 49.678 40.674 1.00 25.55 323 GLY A O 1
ATOM 629 N N . ILE A 1 97 ? 57.822 47.745 39.712 1.00 25.47 324 ILE A N 1
ATOM 630 C CA . ILE A 1 97 ? 57.099 48.089 38.497 1.00 24.98 324 ILE A CA 1
ATOM 631 C C . ILE A 1 97 ? 56.178 46.960 38.092 1.00 23.47 324 ILE A C 1
ATOM 632 O O . ILE A 1 97 ? 56.384 45.811 38.477 1.00 22.50 324 ILE A O 1
ATOM 637 N N . LEU A 1 98 ? 55.157 47.301 37.314 1.00 23.40 325 LEU A N 1
ATOM 638 C CA . LEU A 1 98 ? 54.199 46.320 36.811 1.00 23.95 325 LEU A CA 1
ATOM 639 C C . LEU A 1 98 ? 54.494 46.049 35.341 1.00 23.59 325 LEU A C 1
ATOM 640 O O . LEU A 1 98 ? 54.438 46.956 34.519 1.00 24.52 325 LEU A O 1
ATOM 645 N N . LEU A 1 99 ? 54.800 44.802 35.006 1.00 23.53 326 LEU A N 1
ATOM 646 C CA . LEU A 1 99 ? 55.099 44.450 33.618 1.00 23.74 326 LEU A CA 1
ATOM 647 C C . LEU A 1 99 ? 53.806 44.223 32.833 1.00 25.19 326 LEU A C 1
ATOM 648 O O . LEU A 1 99 ? 52.759 43.922 33.418 1.00 24.78 326 LEU A O 1
ATOM 653 N N . ALA A 1 100 ? 53.881 44.379 31.512 1.00 25.86 327 ALA A N 1
ATOM 654 C CA . ALA A 1 100 ? 52.716 44.207 30.642 1.00 28.21 327 ALA A CA 1
ATOM 655 C C . ALA A 1 100 ? 52.191 42.778 30.720 1.00 29.35 327 ALA A C 1
ATOM 656 O O . ALA A 1 100 ? 51.031 42.513 30.386 1.00 29.97 327 ALA A O 1
ATOM 658 N N . THR A 1 101 ? 53.040 41.863 31.175 1.00 28.81 328 THR A N 1
ATOM 659 C CA . THR A 1 101 ? 52.647 40.469 31.315 1.00 28.50 328 THR A CA 1
ATOM 660 C C . THR A 1 101 ? 51.860 40.215 32.596 1.00 28.85 328 THR A C 1
ATOM 661 O O . THR A 1 101 ? 51.436 39.090 32.853 1.00 29.44 328 THR A O 1
ATOM 665 N N . GLY A 1 102 ? 51.666 41.256 33.397 1.00 28.69 329 GLY A N 1
ATOM 666 C CA . GLY A 1 102 ? 50.937 41.093 34.641 1.00 28.77 329 GLY A CA 1
ATOM 667 C C . GLY A 1 102 ? 51.840 40.778 35.821 1.00 28.44 329 GLY A C 1
ATOM 668 O O . GLY A 1 102 ? 51.374 40.720 36.956 1.00 27.91 329 GLY A O 1
ATOM 669 N N . LEU A 1 103 ? 53.128 40.564 35.551 1.00 28.94 330 LEU A N 1
ATOM 670 C CA . LEU A 1 103 ? 54.119 40.262 36.586 1.00 30.36 330 LEU A CA 1
ATOM 671 C C . LEU A 1 103 ? 54.614 41.525 37.292 1.00 30.58 330 LEU A C 1
ATOM 672 O O . LEU A 1 103 ? 54.650 42.607 36.710 1.00 30.37 330 LEU A O 1
ATOM 677 N N . HIS A 1 104 ? 55.007 41.373 38.550 1.00 31.08 331 HIS A N 1
ATOM 678 C CA . HIS A 1 104 ? 55.499 42.497 39.314 1.00 30.58 331 HIS A CA 1
ATOM 679 C C . HIS A 1 104 ? 56.975 42.297 39.638 1.00 29.61 331 HIS A C 1
ATOM 680 O O . HIS A 1 104 ? 57.395 41.204 40.028 1.00 28.19 331 HIS A O 1
ATOM 687 N N . VAL A 1 105 ? 57.765 43.352 39.457 1.00 28.01 332 VAL A N 1
ATOM 688 C CA . VAL A 1 105 ? 59.184 43.294 39.795 1.00 25.83 332 VAL A CA 1
ATOM 689 C C . VAL A 1 105 ? 59.403 44.251 40.969 1.00 25.48 332 VAL A C 1
ATOM 690 O O . VAL A 1 105 ? 59.322 45.473 40.812 1.00 25.67 332 VAL A O 1
ATOM 694 N N . HIS A 1 106 ? 59.660 43.685 42.149 1.00 23.83 333 HIS A N 1
ATOM 695 C CA . HIS A 1 106 ? 59.894 44.494 43.342 1.00 23.76 333 HIS A CA 1
ATOM 696 C C . HIS A 1 106 ? 61.335 44.986 43.341 1.00 23.87 333 HIS A C 1
ATOM 697 O O . HIS A 1 106 ? 62.233 44.319 42.821 1.00 21.35 333 HIS A O 1
ATOM 704 N N . ARG A 1 107 ? 61.534 46.168 43.919 1.00 25.14 334 ARG A N 1
ATOM 705 C CA . ARG A 1 107 ? 62.843 46.810 44.030 1.00 27.70 334 ARG A CA 1
ATOM 706 C C . ARG A 1 107 ? 63.900 45.852 44.585 1.00 27.34 334 ARG A C 1
ATOM 707 O O . ARG A 1 107 ? 65.005 45.769 44.052 1.00 25.34 334 ARG A O 1
ATOM 715 N N . ASN A 1 108 ? 63.555 45.127 45.648 1.00 26.52 335 ASN A N 1
ATOM 716 C CA . ASN A 1 108 ? 64.496 44.189 46.253 1.00 26.39 335 ASN A CA 1
ATOM 717 C C . ASN A 1 108 ? 64.882 43.094 45.281 1.00 25.06 335 ASN A C 1
ATOM 718 O O . ASN A 1 108 ? 66.037 42.647 45.257 1.00 25.04 335 ASN A O 1
ATOM 723 N N . SER A 1 109 ? 63.917 42.674 44.469 1.00 22.38 336 SER A N 1
ATOM 724 C CA . SER A 1 109 ? 64.149 41.604 43.510 1.00 22.92 336 SER A CA 1
ATOM 725 C C . SER A 1 109 ? 65.092 42.056 42.401 1.00 22.65 336 SER A C 1
ATOM 726 O O . SER A 1 109 ? 65.975 41.310 41.988 1.00 21.82 336 SER A O 1
ATOM 729 N N . ALA A 1 110 ? 64.904 43.281 41.927 1.00 22.55 337 ALA A N 1
ATOM 730 C CA . ALA A 1 110 ? 65.768 43.813 40.892 1.00 23.02 337 ALA A CA 1
ATOM 731 C C . ALA A 1 110 ? 67.177 43.988 41.489 1.00 23.21 337 ALA A C 1
ATOM 732 O O . ALA A 1 110 ? 68.195 43.784 40.811 1.00 22.71 337 ALA A O 1
ATOM 734 N N . HIS A 1 111 ? 67.233 44.354 42.766 1.00 23.06 338 HIS A N 1
ATOM 735 C CA . HIS A 1 111 ? 68.510 44.547 43.422 1.00 23.26 338 HIS A CA 1
ATOM 736 C C . HIS A 1 111 ? 69.229 43.208 43.537 1.00 22.39 338 HIS A C 1
ATOM 737 O O . HIS A 1 111 ? 70.429 43.122 43.261 1.00 22.37 338 HIS A O 1
ATOM 744 N N . SER A 1 112 ? 68.496 42.161 43.923 1.00 22.24 339 SER A N 1
ATOM 745 C CA . SER A 1 112 ? 69.083 40.828 44.079 1.00 24.81 339 SER A CA 1
ATOM 746 C C . SER A 1 112 ? 69.497 40.210 42.758 1.00 23.88 339 SER A C 1
ATOM 747 O O . SER A 1 112 ? 70.103 39.142 42.755 1.00 24.50 339 SER A O 1
ATOM 750 N N . ALA A 1 113 ? 69.172 40.872 41.648 1.00 22.85 340 ALA A N 1
ATOM 751 C CA . ALA A 1 113 ? 69.517 40.364 40.325 1.00 20.73 340 ALA A CA 1
ATOM 752 C C . ALA A 1 113 ? 70.689 41.112 39.703 1.00 20.53 340 ALA A C 1
ATOM 753 O O . ALA A 1 113 ? 71.137 40.761 38.616 1.00 20.50 340 ALA A O 1
ATOM 755 N N . GLY A 1 114 ? 71.164 42.150 40.384 1.00 20.25 341 GLY A N 1
ATOM 756 C CA . GLY A 1 114 ? 72.285 42.919 39.878 1.00 19.60 341 GLY A CA 1
ATOM 757 C C . GLY A 1 114 ? 71.891 44.144 39.082 1.00 20.55 341 GLY A C 1
ATOM 758 O O . GLY A 1 114 ? 72.736 44.810 38.462 1.00 21.29 341 GLY A O 1
ATOM 759 N N . VAL A 1 115 ? 70.598 44.451 39.079 1.00 19.18 342 VAL A N 1
ATOM 760 C CA . VAL A 1 115 ? 70.138 45.620 38.337 1.00 19.93 342 VAL A CA 1
ATOM 761 C C . VAL A 1 115 ? 69.507 46.677 39.232 1.00 19.81 342 VAL A C 1
ATOM 762 O O . VAL A 1 115 ? 68.722 47.493 38.762 1.00 22.27 342 VAL A O 1
ATOM 766 N N . GLY A 1 116 ? 69.886 46.678 40.508 1.00 19.58 343 GLY A N 1
ATOM 767 C CA . GLY A 1 116 ? 69.345 47.629 41.465 1.00 19.48 343 GLY A CA 1
ATOM 768 C C . GLY A 1 116 ? 69.530 49.108 41.134 1.00 20.33 343 GLY A C 1
ATOM 769 O O . GLY A 1 116 ? 68.593 49.894 41.269 1.00 18.77 343 GLY A O 1
ATOM 770 N N . ALA A 1 117 ? 70.736 49.489 40.715 1.00 18.19 344 ALA A N 1
ATOM 771 C CA . ALA A 1 117 ? 71.055 50.873 40.384 1.00 19.38 344 ALA A CA 1
ATOM 772 C C . ALA A 1 117 ? 70.109 51.481 39.333 1.00 19.10 344 ALA A C 1
ATOM 773 O O . ALA A 1 117 ? 69.445 52.501 39.579 1.00 17.53 344 ALA A O 1
ATOM 775 N N . ILE A 1 118 ? 70.052 50.857 38.158 1.00 19.14 345 ILE A N 1
ATOM 776 C CA . ILE A 1 118 ? 69.200 51.357 37.087 1.00 18.17 345 ILE A CA 1
ATOM 777 C C . ILE A 1 118 ? 67.731 51.300 37.506 1.00 17.68 345 ILE A C 1
ATOM 778 O O . ILE A 1 118 ? 66.982 52.252 37.289 1.00 16.84 345 ILE A O 1
ATOM 783 N N . PHE A 1 119 ? 67.341 50.189 38.128 1.00 17.22 346 PHE A N 1
ATOM 784 C CA . PHE A 1 119 ? 65.963 49.991 38.576 1.00 18.70 346 PHE A CA 1
ATOM 785 C C . PHE A 1 119 ? 65.537 51.135 39.493 1.00 18.72 346 PHE A C 1
ATOM 786 O O . PHE A 1 119 ? 64.464 51.710 39.310 1.00 17.53 346 PHE A O 1
ATOM 794 N N . ASP A 1 120 ? 66.382 51.449 40.476 1.00 19.08 347 ASP A N 1
ATOM 795 C CA . ASP A 1 120 ? 66.117 52.537 41.411 1.00 21.01 347 ASP A CA 1
ATOM 796 C C . ASP A 1 120 ? 65.990 53.894 40.679 1.00 20.71 347 ASP A C 1
ATOM 797 O O . ASP A 1 120 ? 65.201 54.743 41.088 1.00 18.80 347 ASP A O 1
ATOM 802 N N . ARG A 1 121 ? 66.787 54.106 39.628 1.00 20.37 348 ARG A N 1
ATOM 803 C CA . ARG A 1 121 ? 66.724 55.335 38.842 1.00 20.89 348 ARG A CA 1
ATOM 804 C C . ARG A 1 121 ? 65.345 55.442 38.184 1.00 19.45 348 ARG A C 1
ATOM 805 O O . ARG A 1 121 ? 64.764 56.517 38.109 1.00 20.71 348 ARG A O 1
ATOM 813 N N . VAL A 1 122 ? 64.830 54.323 37.695 1.00 18.46 349 VAL A N 1
ATOM 814 C CA . VAL A 1 122 ? 63.514 54.310 37.081 1.00 19.57 349 VAL A CA 1
ATOM 815 C C . VAL A 1 122 ? 62.438 54.747 38.082 1.00 20.72 349 VAL A C 1
ATOM 816 O O . VAL A 1 122 ? 61.562 55.571 37.781 1.00 21.35 349 VAL A O 1
ATOM 820 N N . LEU A 1 123 ? 62.519 54.199 39.285 1.00 21.28 350 LEU A N 1
ATOM 821 C CA . LEU A 1 123 ? 61.563 54.516 40.339 1.00 22.04 350 LEU A CA 1
ATOM 822 C C . LEU A 1 123 ? 61.656 55.942 40.817 1.00 22.93 350 LEU A C 1
ATOM 823 O O . LEU A 1 123 ? 60.639 56.622 40.980 1.00 23.88 350 LEU A O 1
ATOM 828 N N . THR A 1 124 ? 62.888 56.386 41.046 1.00 23.48 351 THR A N 1
ATOM 829 C CA . THR A 1 124 ? 63.136 57.733 41.535 1.00 25.17 351 THR A CA 1
ATOM 830 C C . THR A 1 124 ? 62.967 58.844 40.525 1.00 22.59 351 THR A C 1
ATOM 831 O O . THR A 1 124 ? 62.321 59.835 40.820 1.00 24.83 351 THR A O 1
ATOM 835 N N . GLU A 1 125 ? 63.541 58.694 39.339 1.00 22.17 352 GLU A N 1
ATOM 836 C CA . GLU A 1 125 ? 63.463 59.752 38.331 1.00 20.43 352 GLU A CA 1
ATOM 837 C C . GLU A 1 125 ? 62.196 59.721 37.480 1.00 19.96 352 GLU A C 1
ATOM 838 O O . GLU A 1 125 ? 61.731 60.766 36.994 1.00 18.56 352 GLU A O 1
ATOM 844 N N . LEU A 1 126 ? 61.616 58.534 37.326 1.00 19.34 353 LEU A N 1
ATOM 845 C CA . LEU A 1 126 ? 60.406 58.432 36.522 1.00 20.11 353 LEU A CA 1
ATOM 846 C C . LEU A 1 126 ? 59.106 58.113 37.246 1.00 20.45 353 LEU A C 1
ATOM 847 O O . LEU A 1 126 ? 58.238 58.983 37.344 1.00 22.00 353 LEU A O 1
ATOM 852 N N . VAL A 1 127 ? 58.961 56.877 37.726 1.00 20.13 354 VAL A N 1
ATOM 853 C CA . VAL A 1 127 ? 57.752 56.434 38.419 1.00 19.27 354 VAL A CA 1
ATOM 854 C C . VAL A 1 127 ? 57.362 57.361 39.562 1.00 20.16 354 VAL A C 1
ATOM 855 O O . VAL A 1 127 ? 56.218 57.783 39.669 1.00 19.30 354 VAL A O 1
ATOM 859 N N . SER A 1 128 ? 58.319 57.690 40.413 1.00 21.44 355 SER A N 1
ATOM 860 C CA . SER A 1 128 ? 58.012 58.562 41.532 1.00 22.38 355 SER A CA 1
ATOM 861 C C . SER A 1 128 ? 57.501 59.944 41.124 1.00 23.39 355 SER A C 1
ATOM 862 O O . SER A 1 128 ? 56.547 60.453 41.703 1.00 23.18 355 SER A O 1
ATOM 865 N N . LYS A 1 129 ? 58.141 60.547 40.130 1.00 23.39 356 LYS A N 1
ATOM 866 C CA . LYS A 1 129 ? 57.773 61.882 39.681 1.00 24.10 356 LYS A CA 1
ATOM 867 C C . LYS A 1 129 ? 56.442 61.887 38.931 1.00 24.00 356 LYS A C 1
ATOM 868 O O . LYS A 1 129 ? 55.663 62.840 39.037 1.00 22.37 356 LYS A O 1
ATOM 874 N N . MET A 1 130 ? 56.174 60.811 38.198 1.00 23.19 357 MET A N 1
ATOM 875 C CA . MET A 1 130 ? 54.928 60.728 37.465 1.00 24.74 357 MET A CA 1
ATOM 876 C C . MET A 1 130 ? 53.805 60.719 38.478 1.00 26.20 357 MET A C 1
ATOM 877 O O . MET A 1 130 ? 52.778 61.371 38.280 1.00 24.28 357 MET A O 1
ATOM 882 N N . ARG A 1 131 ? 54.014 59.990 39.574 1.00 28.62 358 ARG A N 1
ATOM 883 C CA . ARG A 1 131 ? 53.033 59.880 40.658 1.00 29.56 358 ARG A CA 1
ATOM 884 C C . ARG A 1 131 ? 52.846 61.179 41.440 1.00 28.95 358 ARG A C 1
ATOM 885 O O . ARG A 1 131 ? 51.724 61.537 41.796 1.00 29.17 358 ARG A O 1
ATOM 893 N N . ASP A 1 132 ? 53.944 61.879 41.711 1.00 29.12 359 ASP A N 1
ATOM 894 C CA . ASP A 1 132 ? 53.871 63.136 42.458 1.00 29.87 359 ASP A CA 1
ATOM 895 C C . ASP A 1 132 ? 53.031 64.199 41.747 1.00 29.21 359 ASP A C 1
ATOM 896 O O . ASP A 1 132 ? 52.263 64.915 42.381 1.00 30.35 359 ASP A O 1
ATOM 901 N N . MET A 1 133 ? 53.168 64.295 40.429 1.00 29.07 360 MET A N 1
ATOM 902 C CA . MET A 1 133 ? 52.421 65.301 39.674 1.00 28.16 360 MET A CA 1
ATOM 903 C C . MET A 1 133 ? 51.117 64.768 39.112 1.00 27.12 360 MET A C 1
ATOM 904 O O . MET A 1 133 ? 50.355 65.504 38.489 1.00 27.14 360 MET A O 1
ATOM 909 N N . GLN A 1 134 ? 50.870 63.483 39.331 1.00 27.47 361 GLN A N 1
ATOM 910 C CA . GLN A 1 134 ? 49.653 62.849 38.840 1.00 26.62 361 GLN A CA 1
ATOM 911 C C . GLN A 1 134 ? 49.546 62.881 37.311 1.00 25.20 361 GLN A C 1
ATOM 912 O O . GLN A 1 134 ? 48.464 63.068 36.762 1.00 26.13 361 GLN A O 1
ATOM 918 N N . MET A 1 135 ? 50.674 62.693 36.628 1.00 23.86 362 MET A N 1
ATOM 919 C CA . MET A 1 135 ? 50.694 62.694 35.162 1.00 22.04 362 MET A CA 1
ATOM 920 C C . MET A 1 135 ? 49.555 61.830 34.632 1.00 21.75 362 MET A C 1
ATOM 921 O O . MET A 1 135 ? 49.423 60.675 35.047 1.00 20.28 362 MET A O 1
ATOM 926 N N . ASP A 1 136 ? 48.733 62.355 33.722 1.00 22.44 363 ASP A N 1
ATOM 927 C CA . ASP A 1 136 ? 47.625 61.557 33.184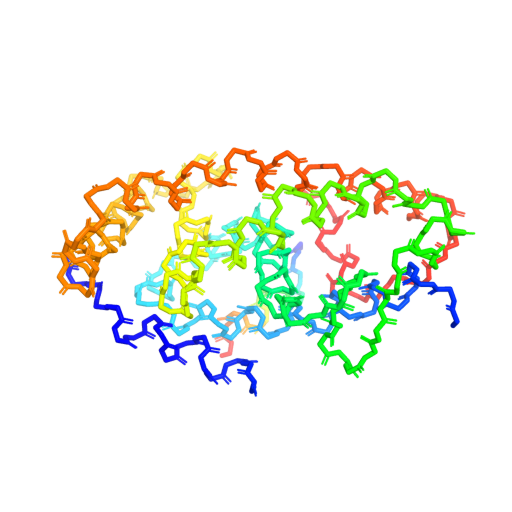 1.00 23.47 363 ASP A CA 1
ATOM 928 C C . ASP A 1 136 ? 48.010 60.865 31.877 1.00 22.04 363 ASP A C 1
ATOM 929 O O . ASP A 1 136 ? 49.055 61.168 31.310 1.00 21.45 363 ASP A O 1
ATOM 934 N N . LYS A 1 137 ? 47.163 59.949 31.405 1.00 22.45 364 LYS A N 1
ATOM 935 C CA . LYS A 1 137 ? 47.429 59.193 30.178 1.00 22.37 364 LYS A CA 1
ATOM 936 C C . LYS A 1 137 ? 47.624 60.066 28.931 1.00 22.15 364 LYS A C 1
ATOM 937 O O . LYS A 1 137 ? 48.438 59.766 28.046 1.00 19.79 364 LYS A O 1
ATOM 943 N N . THR A 1 138 ? 46.866 61.148 28.871 1.00 21.25 365 THR A N 1
ATOM 944 C CA . THR A 1 138 ? 46.967 62.067 27.761 1.00 22.26 365 THR A CA 1
ATOM 945 C C . THR A 1 138 ? 48.354 62.688 27.741 1.00 21.68 365 THR A C 1
ATOM 946 O O . THR A 1 138 ? 48.945 62.856 26.679 1.00 22.02 365 THR A O 1
ATOM 950 N N . GLU A 1 139 ? 48.864 63.042 28.916 1.00 21.54 366 GLU A N 1
ATOM 951 C CA . GLU A 1 139 ? 50.181 63.655 29.025 1.00 22.14 366 GLU A CA 1
ATOM 952 C C . GLU A 1 139 ? 51.264 62.626 28.683 1.00 22.40 366 GLU A C 1
ATOM 953 O O . GLU A 1 139 ? 52.251 62.927 28.014 1.00 22.07 366 GLU A O 1
ATOM 959 N N . LEU A 1 140 ? 51.048 61.400 29.131 1.00 22.15 367 LEU A N 1
ATOM 960 C CA . LEU A 1 140 ? 51.966 60.323 28.871 1.00 21.80 367 LEU A CA 1
ATOM 961 C C . LEU A 1 140 ? 52.054 60.079 27.365 1.00 21.14 367 LEU A C 1
ATOM 962 O O . LEU A 1 140 ? 53.142 59.898 26.792 1.00 21.42 367 LEU A O 1
ATOM 967 N N . GLY A 1 141 ? 50.884 60.080 26.735 1.00 19.42 368 GLY A N 1
ATOM 968 C CA . GLY A 1 141 ? 50.801 59.837 25.306 1.00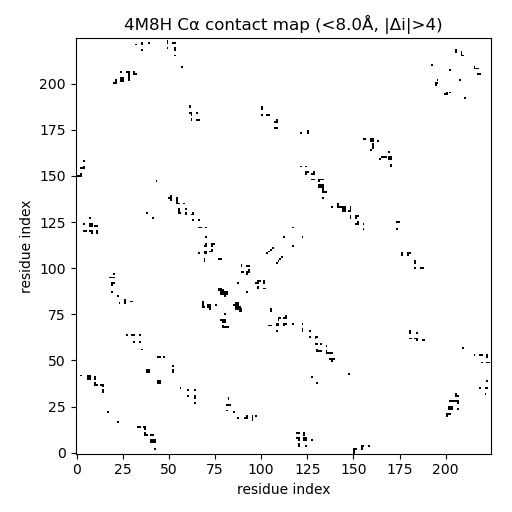 17.82 368 GLY A CA 1
ATOM 969 C C . GLY A 1 141 ? 51.481 60.903 24.481 1.00 18.54 368 GLY A C 1
ATOM 970 O O . GLY A 1 141 ? 52.139 60.615 23.472 1.00 19.30 368 GLY A O 1
ATOM 971 N N . CYS A 1 142 ? 51.300 62.146 24.902 1.00 16.75 369 CYS A N 1
ATOM 972 C CA . CYS A 1 142 ? 51.877 63.266 24.203 1.00 19.07 369 CYS A CA 1
ATOM 973 C C . CYS A 1 142 ? 53.404 63.242 24.314 1.00 20.57 369 CYS A C 1
ATOM 974 O O . CYS A 1 142 ? 54.108 63.521 23.341 1.00 20.48 369 CYS A O 1
ATOM 977 N N . LEU A 1 143 ? 53.903 62.858 25.483 1.00 19.76 370 LEU A N 1
ATOM 978 C CA . LEU A 1 143 ? 55.327 62.780 25.692 1.00 21.38 370 LEU A CA 1
ATOM 979 C C . LEU A 1 143 ? 55.939 61.648 24.874 1.00 19.47 370 LEU A C 1
ATOM 980 O O . LEU A 1 143 ? 57.032 61.785 24.319 1.00 21.18 370 LEU A O 1
ATOM 985 N N . ARG A 1 144 ? 55.243 60.525 24.790 1.00 19.44 371 ARG A N 1
ATOM 986 C CA . ARG A 1 144 ? 55.753 59.422 24.000 1.00 18.05 371 ARG A CA 1
ATOM 987 C C . ARG A 1 144 ? 55.718 59.849 22.524 1.00 18.03 371 ARG A C 1
ATOM 988 O O . ARG A 1 144 ? 56.600 59.484 21.728 1.00 18.73 371 ARG A O 1
ATOM 996 N N . ALA A 1 145 ? 54.719 60.644 22.155 1.00 16.27 372 ALA A N 1
ATOM 997 C CA . ALA A 1 145 ? 54.657 61.094 20.776 1.00 17.86 372 ALA A CA 1
ATOM 998 C C . ALA A 1 145 ? 55.863 61.979 20.469 1.00 18.06 372 ALA A C 1
ATOM 999 O O . ALA A 1 145 ? 56.427 61.904 19.388 1.00 18.43 372 ALA A O 1
ATOM 1001 N N . ILE A 1 146 ? 56.258 62.819 21.421 1.00 19.35 373 ILE A N 1
ATOM 1002 C CA . ILE A 1 146 ? 57.417 63.703 21.247 1.00 20.22 373 ILE A CA 1
ATOM 1003 C C . ILE A 1 146 ? 58.704 62.892 21.077 1.00 20.01 373 ILE A C 1
ATOM 1004 O O . ILE A 1 146 ? 59.558 63.236 20.262 1.00 21.37 373 ILE A O 1
ATOM 1009 N N . VAL A 1 147 ? 58.806 61.812 21.846 1.00 21.16 374 VAL A N 1
ATOM 1010 C CA . VAL A 1 147 ? 59.950 60.918 21.785 1.00 22.35 374 VAL A CA 1
ATOM 1011 C C . VAL A 1 147 ? 59.961 60.189 20.434 1.00 21.21 374 VAL A C 1
ATOM 1012 O O . VAL A 1 147 ? 61.004 60.070 19.795 1.00 19.98 374 VAL A O 1
ATOM 1016 N N . LEU A 1 148 ? 58.799 59.704 20.007 1.00 19.16 375 LEU A N 1
ATOM 1017 C CA . LEU A 1 148 ? 58.679 59.009 18.736 1.00 20.30 375 LEU A CA 1
ATOM 1018 C C . LEU A 1 148 ? 59.187 59.928 17.620 1.00 19.62 375 LEU A C 1
ATOM 1019 O O . LEU A 1 148 ? 60.066 59.556 16.841 1.00 18.91 375 LEU A O 1
ATOM 1024 N N . PHE A 1 149 ? 58.624 61.129 17.561 1.00 18.25 376 PHE A N 1
ATOM 1025 C CA . PHE A 1 149 ? 59.007 62.116 16.570 1.00 19.53 376 PHE A CA 1
ATOM 1026 C C . PHE A 1 149 ? 60.322 62.826 16.919 1.00 19.72 376 PHE A C 1
ATOM 1027 O O . PHE A 1 149 ? 60.355 64.042 17.144 1.00 21.51 376 PHE A O 1
ATOM 1035 N N . ASN A 1 150 ? 61.412 62.068 16.955 1.00 20.28 377 ASN A N 1
ATOM 1036 C CA . ASN A 1 150 ? 62.724 62.623 17.274 1.00 20.82 377 ASN A CA 1
ATOM 1037 C C . ASN A 1 150 ? 63.428 63.033 15.987 1.00 21.68 377 ASN A C 1
ATOM 1038 O O . ASN A 1 150 ? 63.923 62.189 15.244 1.00 20.64 377 ASN A O 1
ATOM 1043 N N . PRO A 1 151 ? 63.508 64.346 15.728 1.00 22.37 378 PRO A N 1
ATOM 1044 C CA . PRO A 1 151 ? 64.151 64.860 14.522 1.00 23.51 378 PRO A CA 1
ATOM 1045 C C . PRO A 1 151 ? 65.656 64.648 14.482 1.00 24.80 378 PRO A C 1
ATOM 1046 O O . PRO A 1 151 ? 66.258 64.792 13.425 1.00 26.98 378 PRO A O 1
ATOM 1050 N N . ASP A 1 152 ? 66.248 64.300 15.625 1.00 24.13 379 ASP A N 1
ATOM 1051 C CA . ASP A 1 152 ? 67.689 64.067 15.707 1.00 24.81 379 ASP A CA 1
ATOM 1052 C C . ASP A 1 152 ? 68.105 62.659 15.264 1.00 24.12 379 ASP A C 1
ATOM 1053 O O . ASP A 1 152 ? 69.297 62.342 15.207 1.00 22.58 379 ASP A O 1
ATOM 1058 N N . SER A 1 153 ? 67.129 61.814 14.942 1.00 24.54 380 SER A N 1
ATOM 1059 C CA . SER A 1 153 ? 67.417 60.451 14.489 1.00 25.91 380 SER A CA 1
ATOM 1060 C C . SER A 1 153 ? 68.211 60.489 13.188 1.00 26.13 380 SER A C 1
ATOM 1061 O O . SER A 1 153 ? 67.786 61.113 12.213 1.00 26.12 380 SER A O 1
ATOM 1064 N N . LYS A 1 154 ? 69.361 59.817 13.179 1.00 26.94 381 LYS A N 1
ATOM 1065 C CA . LYS A 1 154 ? 70.243 59.782 12.011 1.00 29.14 381 LYS A CA 1
ATOM 1066 C C . LYS A 1 154 ? 69.624 58.983 10.857 1.00 29.09 381 LYS A C 1
ATOM 1067 O O . LYS A 1 154 ? 68.964 57.970 11.089 1.00 29.02 381 LYS A O 1
ATOM 1073 N N . GLY A 1 155 ? 69.832 59.445 9.624 1.00 28.06 382 GLY A N 1
ATOM 1074 C CA . GLY A 1 155 ? 69.312 58.738 8.468 1.00 28.86 382 GLY A CA 1
ATOM 1075 C C . GLY A 1 155 ? 67.941 59.155 7.979 1.00 29.01 382 GLY A C 1
ATOM 1076 O O . GLY A 1 155 ? 67.501 58.773 6.886 1.00 29.16 382 GLY A O 1
ATOM 1077 N N . LEU A 1 156 ? 67.249 59.943 8.786 1.00 28.98 383 LEU A N 1
ATOM 1078 C CA . LEU A 1 156 ? 65.921 60.402 8.410 1.00 29.09 383 LEU A CA 1
ATOM 1079 C C . LEU A 1 156 ? 65.952 61.059 7.027 1.00 29.66 383 LEU A C 1
ATOM 1080 O O . LEU A 1 156 ? 66.800 61.914 6.751 1.00 30.05 383 LEU A O 1
ATOM 1085 N N . SER A 1 157 ? 65.037 60.640 6.155 1.00 30.39 384 SER A N 1
ATOM 1086 C CA . SER A 1 157 ? 64.958 61.196 4.799 1.00 30.92 384 SER A CA 1
ATOM 1087 C C . SER A 1 157 ? 64.539 62.658 4.852 1.00 30.74 384 SER A C 1
ATOM 1088 O O . SER A 1 157 ? 64.984 63.457 4.035 1.00 30.44 384 SER A O 1
ATOM 1091 N N . ASN A 1 158 ? 63.679 63.006 5.806 1.00 31.09 385 ASN A N 1
ATOM 1092 C CA . ASN A 1 158 ? 63.217 64.386 5.948 1.00 31.34 385 ASN A CA 1
ATOM 1093 C C . ASN A 1 158 ? 63.084 64.771 7.417 1.00 31.05 385 ASN A C 1
ATOM 1094 O O . ASN A 1 158 ? 61.984 64.795 7.963 1.00 32.22 385 ASN A O 1
ATOM 1099 N N . PRO A 1 159 ? 64.206 65.089 8.075 1.00 31.39 386 PRO A N 1
ATOM 1100 C CA . PRO A 1 159 ? 64.206 65.473 9.490 1.00 30.98 386 PRO A CA 1
ATOM 1101 C C . PRO A 1 159 ? 63.318 66.680 9.839 1.00 30.64 386 PRO A C 1
ATOM 1102 O O . PRO A 1 159 ? 62.730 66.739 10.916 1.00 29.25 386 PRO A O 1
ATOM 1106 N N . ALA A 1 160 ? 63.233 67.635 8.921 1.00 32.18 387 ALA A N 1
ATOM 1107 C CA . ALA A 1 160 ? 62.420 68.826 9.123 1.00 32.20 387 ALA A CA 1
ATOM 1108 C C . ALA A 1 160 ? 60.956 68.425 9.326 1.00 33.47 387 ALA A C 1
ATOM 1109 O O . ALA A 1 160 ? 60.237 69.003 10.150 1.00 31.29 387 ALA A O 1
ATOM 1111 N N . GLU A 1 161 ? 60.519 67.427 8.568 1.00 33.56 388 GLU A N 1
ATOM 1112 C CA . GLU A 1 161 ? 59.152 66.936 8.674 1.00 35.95 388 GLU A CA 1
ATOM 1113 C C . GLU A 1 161 ? 58.885 66.365 10.082 1.00 35.04 388 GLU A C 1
ATOM 1114 O O . GLU A 1 161 ? 57.877 66.699 10.711 1.00 36.05 388 GLU A O 1
ATOM 1120 N N . VAL A 1 162 ? 59.788 65.519 10.577 1.00 32.85 389 VAL A N 1
ATOM 1121 C CA . VAL A 1 162 ? 59.620 64.940 11.901 1.00 30.42 389 VAL A CA 1
ATOM 1122 C C . VAL A 1 162 ? 59.620 66.062 12.917 1.00 29.99 389 VAL A C 1
ATOM 1123 O O . VAL A 1 162 ? 58.896 66.029 13.908 1.00 29.28 389 VAL A O 1
ATOM 1127 N N . GLU A 1 163 ? 60.445 67.065 12.671 1.00 29.58 390 GLU A N 1
ATOM 1128 C CA . GLU A 1 163 ? 60.510 68.209 13.567 1.00 30.09 390 GLU A CA 1
ATOM 1129 C C . GLU A 1 163 ? 59.130 68.877 13.666 1.00 28.60 390 GLU A C 1
ATOM 1130 O O . GLU A 1 163 ? 58.637 69.169 14.762 1.00 26.86 390 GLU A O 1
ATOM 1136 N N . ALA A 1 164 ? 58.503 69.109 12.519 1.00 27.77 391 ALA A N 1
ATOM 1137 C CA . ALA A 1 164 ? 57.194 69.750 12.493 1.00 27.67 391 ALA A CA 1
ATOM 1138 C C . ALA A 1 164 ? 56.176 68.961 13.324 1.00 26.45 391 ALA A C 1
ATOM 1139 O O . ALA A 1 164 ? 55.431 69.540 14.120 1.00 27.44 391 ALA A O 1
ATOM 1141 N N . LEU A 1 165 ? 56.158 67.641 13.149 1.00 25.05 392 LEU A N 1
ATOM 1142 C CA . LEU A 1 165 ? 55.216 66.799 13.884 1.00 23.68 392 LEU A CA 1
ATOM 1143 C C . LEU A 1 165 ? 55.438 66.930 15.391 1.00 22.23 392 LEU A C 1
ATOM 1144 O O . LEU A 1 165 ? 54.485 67.067 16.159 1.00 18.57 392 LEU A O 1
ATOM 1149 N N . ARG A 1 166 ? 56.703 66.890 15.800 1.00 22.87 393 ARG A N 1
ATOM 1150 C CA . ARG A 1 166 ? 57.048 67.036 17.207 1.00 23.18 393 ARG A CA 1
ATOM 1151 C C . ARG A 1 166 ? 56.500 68.361 17.737 1.00 24.50 393 ARG A C 1
ATOM 1152 O O . ARG A 1 166 ? 55.932 68.410 18.826 1.00 22.44 393 ARG A O 1
ATOM 1160 N N . GLU A 1 167 ? 56.651 69.426 16.957 1.00 25.87 394 GLU A N 1
ATOM 1161 C CA . GLU A 1 167 ? 56.176 70.741 17.363 1.00 28.94 394 GLU A CA 1
ATOM 1162 C C . GLU A 1 167 ? 54.651 70.782 17.552 1.00 29.31 394 GLU A C 1
ATOM 1163 O O . GLU A 1 167 ? 54.132 71.348 18.530 1.00 28.36 394 GLU A O 1
ATOM 1169 N N . LYS A 1 168 ? 53.938 70.165 16.614 1.00 29.27 395 LYS A N 1
ATOM 1170 C CA . LYS A 1 168 ? 52.486 70.129 16.655 1.00 28.61 395 LYS A CA 1
ATOM 1171 C C . LYS A 1 168 ? 52.054 69.355 17.872 1.00 27.79 395 LYS A C 1
ATOM 1172 O O . LYS A 1 168 ? 51.025 69.658 18.458 1.00 27.99 395 LYS A O 1
ATOM 1178 N N . VAL A 1 169 ? 52.848 68.365 18.264 1.00 27.44 396 VAL A N 1
ATOM 1179 C CA . VAL A 1 169 ? 52.505 67.564 19.428 1.00 25.69 396 VAL A CA 1
ATOM 1180 C C . VAL A 1 169 ? 52.644 68.343 20.739 1.00 25.49 396 VAL A C 1
ATOM 1181 O O . VAL A 1 169 ? 51.724 68.365 21.558 1.00 25.72 396 VAL A O 1
ATOM 1185 N N . TYR A 1 170 ? 53.784 68.984 20.954 1.00 25.02 397 TYR A N 1
ATOM 1186 C CA . TYR A 1 170 ? 53.938 69.709 22.198 1.00 24.95 397 TYR A CA 1
ATOM 1187 C C . TYR A 1 170 ? 53.145 71.002 22.208 1.00 25.57 397 TYR A C 1
ATOM 1188 O O . TYR A 1 170 ? 53.035 71.659 23.242 1.00 26.51 397 TYR A O 1
ATOM 1197 N N . ALA A 1 171 ? 52.576 71.360 21.063 1.00 25.14 398 ALA A N 1
ATOM 1198 C CA . ALA A 1 171 ? 51.760 72.564 20.987 1.00 25.10 398 ALA A CA 1
ATOM 1199 C C . ALA A 1 171 ? 50.376 72.169 21.517 1.00 23.96 398 ALA A C 1
ATOM 1200 O O . ALA A 1 171 ? 49.745 72.890 22.281 1.00 22.52 398 ALA A O 1
ATOM 1202 N N . SER A 1 172 ? 49.928 70.985 21.129 1.00 23.82 399 SER A N 1
ATOM 1203 C CA . SER A 1 172 ? 48.643 70.485 21.577 1.00 25.18 399 SER A CA 1
ATOM 1204 C C . SER A 1 172 ? 48.774 70.100 23.057 1.00 26.59 399 SER A C 1
ATOM 1205 O O . SER A 1 172 ? 47.825 70.236 23.838 1.00 27.45 399 SER A O 1
ATOM 1208 N N . LEU A 1 173 ? 49.957 69.627 23.444 1.00 26.42 400 LEU A N 1
ATOM 1209 C CA . LEU A 1 173 ? 50.184 69.214 24.825 1.00 25.30 400 LEU A CA 1
ATOM 1210 C C . LEU A 1 173 ? 50.070 70.384 25.783 1.00 24.88 400 LEU A C 1
ATOM 1211 O O . LEU A 1 173 ? 49.433 70.282 26.826 1.00 25.35 400 LEU A O 1
ATOM 1216 N N . GLU A 1 174 ? 50.702 71.492 25.425 1.00 24.92 401 GLU A N 1
ATOM 1217 C CA . GLU A 1 174 ? 50.672 72.677 26.261 1.00 25.91 401 GLU A CA 1
ATOM 1218 C C . GLU A 1 174 ? 49.252 73.220 26.349 1.00 25.03 401 GLU A C 1
ATOM 1219 O O . GLU A 1 174 ? 48.809 73.661 27.412 1.00 24.91 401 GLU A O 1
ATOM 1225 N N . ALA A 1 175 ? 48.552 73.191 25.219 1.00 25.83 402 ALA A N 1
ATOM 1226 C CA . ALA A 1 175 ? 47.181 73.656 25.166 1.00 25.72 402 ALA A CA 1
ATOM 1227 C C . ALA A 1 175 ? 46.391 72.781 26.127 1.00 25.76 402 ALA A C 1
ATOM 1228 O O . ALA A 1 175 ? 45.644 73.294 26.956 1.00 25.74 402 ALA A O 1
ATOM 1230 N N . TYR A 1 176 ? 46.568 71.463 26.032 1.00 25.75 403 TYR A N 1
ATOM 1231 C CA . TYR A 1 176 ? 45.869 70.527 26.916 1.00 25.28 403 TYR A CA 1
ATOM 1232 C C . TYR A 1 176 ? 46.103 70.926 28.360 1.00 26.75 403 TYR A C 1
ATOM 1233 O O . TYR A 1 176 ? 45.173 70.956 29.168 1.00 25.18 403 TYR A O 1
ATOM 1242 N N . CYS A 1 177 ? 47.366 71.191 28.685 1.00 29.86 404 CYS A N 1
ATOM 1243 C CA . CYS A 1 177 ? 47.735 71.659 30.023 1.00 33.76 404 CYS A CA 1
ATOM 1244 C C . CYS A 1 177 ? 47.254 73.128 30.054 1.00 37.23 404 CYS A C 1
ATOM 1245 O O . CYS A 1 177 ? 46.849 73.678 29.028 1.00 39.09 404 CYS A O 1
ATOM 1248 N N . LYS A 1 178 ? 47.306 73.775 31.212 1.00 41.04 405 LYS A N 1
ATOM 1249 C CA . LYS A 1 178 ? 46.871 75.178 31.313 1.00 43.27 405 LYS A CA 1
ATOM 1250 C C . LYS A 1 178 ? 45.362 75.293 31.137 1.00 42.97 405 LYS A C 1
ATOM 1251 O O . LYS A 1 178 ? 44.758 76.294 31.517 1.00 44.64 405 LYS A O 1
ATOM 1257 N N . HIS A 1 179 ? 44.768 74.257 30.553 1.00 42.42 406 HIS A N 1
ATOM 1258 C CA . HIS A 1 179 ? 43.331 74.206 30.340 1.00 42.42 406 HIS A CA 1
ATOM 1259 C C . HIS A 1 179 ? 42.731 73.181 31.296 1.00 41.87 406 HIS A C 1
ATOM 1260 O O . HIS A 1 179 ? 41.694 73.427 31.914 1.00 41.55 406 HIS A O 1
ATOM 1267 N N . LYS A 1 180 ? 43.390 72.030 31.408 1.00 40.79 407 LYS A N 1
ATOM 1268 C CA . LYS A 1 180 ? 42.955 70.962 32.307 1.00 40.39 407 LYS A CA 1
ATOM 1269 C C . LYS A 1 180 ? 43.539 71.241 33.689 1.00 39.39 407 LYS A C 1
ATOM 1270 O O . LYS A 1 180 ? 42.926 70.927 34.704 1.00 40.69 407 LYS A O 1
ATOM 1276 N N . TYR A 1 181 ? 44.729 71.838 33.721 1.00 37.29 408 TYR A N 1
ATOM 1277 C CA . TYR A 1 181 ? 45.391 72.157 34.986 1.00 36.10 408 TYR A CA 1
ATOM 1278 C C . TYR A 1 181 ? 45.828 73.619 34.963 1.00 34.95 408 TYR A C 1
ATOM 1279 O O . TYR A 1 181 ? 47.025 73.917 34.988 1.00 33.28 408 TYR A O 1
ATOM 1288 N N . PRO A 1 182 ? 44.860 74.554 34.916 1.00 34.50 409 PRO A N 1
ATOM 1289 C CA . PRO A 1 182 ? 45.172 75.988 34.886 1.00 34.95 409 PRO A CA 1
ATOM 1290 C C . PRO A 1 182 ? 45.930 76.457 36.110 1.00 34.42 409 PRO A C 1
ATOM 1291 O O . PRO A 1 182 ? 46.756 77.360 36.021 1.00 35.97 409 PRO A O 1
ATOM 1295 N N . GLU A 1 183 ? 45.639 75.844 37.249 1.00 33.49 410 GLU A N 1
ATOM 1296 C CA . GLU A 1 183 ? 46.292 76.187 38.502 1.00 33.25 410 GLU A CA 1
ATOM 1297 C C . GLU A 1 183 ? 47.797 75.883 38.490 1.00 32.69 410 GLU A C 1
ATOM 1298 O O . GLU A 1 183 ? 48.540 76.416 39.314 1.00 33.78 410 GLU A O 1
ATOM 1304 N N . GLN A 1 184 ? 48.251 75.029 37.572 1.00 31.81 411 GLN A N 1
ATOM 1305 C CA . GLN A 1 184 ? 49.676 74.670 37.496 1.00 30.90 411 GLN A CA 1
ATOM 1306 C C . GLN A 1 184 ? 50.312 75.176 36.198 1.00 31.01 411 GLN A C 1
ATOM 1307 O O . GLN A 1 184 ? 50.431 74.433 35.223 1.00 29.73 411 GLN A O 1
ATOM 1313 N N . PRO A 1 185 ? 50.733 76.448 36.176 1.00 30.97 412 PRO A N 1
ATOM 1314 C CA . PRO A 1 185 ? 51.357 77.060 34.996 1.00 31.24 412 PRO A CA 1
ATOM 1315 C C . PRO A 1 185 ? 52.709 76.443 34.595 1.00 31.08 412 PRO A C 1
ATOM 1316 O O . PRO A 1 185 ? 53.153 76.587 33.459 1.00 31.88 412 PRO A O 1
ATOM 1320 N N . GLY A 1 186 ? 53.349 75.741 35.522 1.00 30.27 413 GLY A N 1
ATOM 1321 C CA . GLY A 1 186 ? 54.630 75.142 35.207 1.00 28.74 413 GLY A CA 1
ATOM 1322 C C . GLY A 1 186 ? 54.549 73.658 34.889 1.00 27.43 413 GLY A C 1
ATOM 1323 O O . GLY A 1 186 ? 55.576 72.976 34.806 1.00 28.03 413 GLY A O 1
ATOM 1324 N N . ARG A 1 187 ? 53.333 73.159 34.689 1.00 23.96 414 ARG A N 1
ATOM 1325 C CA . ARG A 1 187 ? 53.148 71.747 34.408 1.00 22.67 414 ARG A CA 1
ATOM 1326 C C . ARG A 1 187 ? 53.744 71.300 33.092 1.00 22.74 414 ARG A C 1
ATOM 1327 O O . ARG A 1 187 ? 54.476 70.312 33.039 1.00 24.01 414 ARG A O 1
ATOM 1335 N N . PHE A 1 188 ? 53.410 72.017 32.028 1.00 22.81 415 PHE A N 1
ATOM 1336 C CA . PHE A 1 188 ? 53.896 71.707 30.691 1.00 22.84 415 PHE A CA 1
ATOM 1337 C C . PHE A 1 188 ? 55.418 71.566 30.685 1.00 23.45 415 PHE A C 1
ATOM 1338 O O . PHE A 1 188 ? 55.960 70.628 30.099 1.00 23.08 415 PHE A O 1
ATOM 1346 N N . ALA A 1 189 ? 56.095 72.503 31.342 1.00 23.84 416 ALA A N 1
ATOM 1347 C CA . ALA A 1 189 ? 57.550 72.490 31.414 1.00 24.67 416 ALA A CA 1
ATOM 1348 C C . ALA A 1 189 ? 58.034 71.309 32.274 1.00 25.58 416 ALA A C 1
ATOM 1349 O O . ALA A 1 189 ? 59.068 70.690 31.987 1.00 25.82 416 ALA A O 1
ATOM 1351 N N . LYS A 1 190 ? 57.274 70.992 33.318 1.00 24.36 417 LYS A N 1
ATOM 1352 C CA . LYS A 1 190 ? 57.633 69.902 34.208 1.00 23.17 417 LYS A CA 1
ATOM 1353 C C . LYS A 1 190 ? 57.602 68.558 33.471 1.00 22.40 417 LYS A C 1
ATOM 1354 O O . LYS A 1 190 ? 58.475 67.717 33.682 1.00 20.01 417 LYS A O 1
ATOM 1360 N N . LEU A 1 191 ? 56.611 68.359 32.604 1.00 20.86 418 LEU A N 1
ATOM 1361 C CA . LEU A 1 191 ? 56.499 67.134 31.821 1.00 20.97 418 LEU A CA 1
ATOM 1362 C C . LEU A 1 191 ? 57.679 67.041 30.843 1.00 20.78 418 LEU A C 1
ATOM 1363 O O . LEU A 1 191 ? 58.327 65.988 30.731 1.00 18.98 418 LEU A O 1
ATOM 1368 N N . LEU A 1 192 ? 57.968 68.139 30.145 1.00 18.02 419 LEU A N 1
ATOM 1369 C CA . LEU A 1 192 ? 59.072 68.115 29.199 1.00 18.27 419 LEU A CA 1
ATOM 1370 C C . LEU A 1 192 ? 60.413 67.875 29.901 1.00 17.24 419 LEU A C 1
ATOM 1371 O O . LEU A 1 192 ? 61.283 67.219 29.328 1.00 16.93 419 LEU A O 1
ATOM 1376 N N . LEU A 1 193 ? 60.554 68.366 31.135 1.00 15.92 420 LEU A N 1
ATOM 1377 C CA . LEU A 1 193 ? 61.808 68.189 31.853 1.00 17.63 420 LEU A CA 1
ATOM 1378 C C . LEU A 1 193 ? 62.003 66.802 32.477 1.00 19.07 420 LEU A C 1
ATOM 1379 O O . LEU A 1 193 ? 62.884 66.600 33.310 1.00 19.02 420 LEU A O 1
ATOM 1384 N N . ARG A 1 194 ? 61.203 65.838 32.056 1.00 20.67 421 ARG A N 1
ATOM 1385 C CA . ARG A 1 194 ? 61.339 64.469 32.507 1.00 20.08 421 ARG A CA 1
ATOM 1386 C C . ARG A 1 194 ? 62.074 63.721 31.381 1.00 19.68 421 ARG A C 1
ATOM 1387 O O . ARG A 1 194 ? 62.584 62.620 31.567 1.00 21.98 421 ARG A O 1
ATOM 1395 N N . LEU A 1 195 ? 62.124 64.333 30.199 1.00 17.88 422 LEU A N 1
ATOM 1396 C CA . LEU A 1 195 ? 62.759 63.703 29.033 1.00 19.91 422 LEU A CA 1
ATOM 1397 C C . LEU A 1 195 ? 64.255 63.540 29.159 1.00 19.21 422 LEU A C 1
ATOM 1398 O O . LEU A 1 195 ? 64.829 62.578 28.661 1.00 19.77 422 LEU A O 1
ATOM 1403 N N . PRO A 1 196 ? 64.916 64.504 29.789 1.00 19.01 423 PRO A N 1
ATOM 1404 C CA . PRO A 1 196 ? 66.362 64.351 29.937 1.00 20.80 423 PRO A CA 1
ATOM 1405 C C . PRO A 1 196 ? 66.655 63.066 30.724 1.00 18.98 423 PRO A C 1
ATOM 1406 O O . PRO A 1 196 ? 67.535 62.304 30.364 1.00 18.83 423 PRO A O 1
ATOM 1410 N N . ALA A 1 197 ? 65.892 62.832 31.790 1.00 18.94 424 ALA A N 1
ATOM 1411 C CA . ALA A 1 197 ? 66.058 61.642 32.620 1.00 18.32 424 ALA A CA 1
ATOM 1412 C C . ALA A 1 197 ? 65.709 60.378 31.826 1.00 17.97 424 ALA A C 1
ATOM 1413 O O . ALA A 1 197 ? 66.393 59.344 31.900 1.00 18.10 424 ALA A O 1
ATOM 1415 N N . LEU A 1 198 ? 64.634 60.476 31.062 1.00 16.97 425 LEU A N 1
ATOM 1416 C CA . LEU A 1 198 ? 64.197 59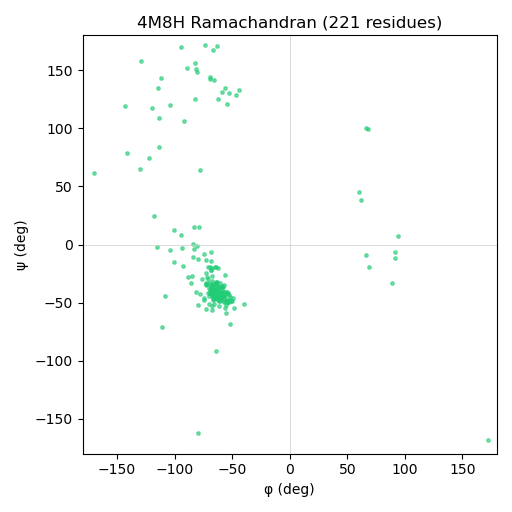.362 30.253 1.00 17.19 425 LEU A CA 1
ATOM 1417 C C . LEU A 1 198 ? 65.272 58.957 29.235 1.00 16.55 425 LEU A C 1
ATOM 1418 O O . LEU A 1 198 ? 65.512 57.774 29.044 1.00 17.08 425 LEU A O 1
ATOM 1423 N N . ARG A 1 199 ? 65.899 59.937 28.585 1.00 14.39 426 ARG A N 1
ATOM 1424 C CA . ARG A 1 199 ? 66.971 59.702 27.615 1.00 16.67 426 ARG A CA 1
ATOM 1425 C C . ARG A 1 199 ? 68.171 58.961 28.271 1.00 18.01 426 ARG A C 1
ATOM 1426 O O . ARG A 1 199 ? 68.756 58.033 27.698 1.00 19.88 426 ARG A O 1
ATOM 1434 N N . SER A 1 200 ? 68.521 59.383 29.481 1.00 18.71 427 SER A N 1
ATOM 1435 C CA . SER A 1 200 ? 69.640 58.808 30.228 1.00 19.49 427 SER A CA 1
ATOM 1436 C C . SER A 1 200 ? 69.370 57.367 30.647 1.00 19.24 427 SER A C 1
ATOM 1437 O O . SER A 1 200 ? 70.179 56.462 30.395 1.00 19.35 427 SER A O 1
ATOM 1440 N N . ILE A 1 201 ? 68.228 57.172 31.297 1.00 17.27 428 ILE A N 1
ATOM 1441 C CA . ILE A 1 201 ? 67.778 55.868 31.745 1.00 18.50 428 ILE A CA 1
ATOM 1442 C C . ILE A 1 201 ? 67.666 54.937 30.540 1.00 19.02 428 ILE A C 1
ATOM 1443 O O . ILE A 1 201 ? 68.021 53.759 30.614 1.00 21.07 428 ILE A O 1
ATOM 1448 N N . GLY A 1 202 ? 67.171 55.475 29.428 1.00 19.98 429 GLY A N 1
ATOM 1449 C CA . GLY A 1 202 ? 67.028 54.689 28.210 1.00 20.53 429 GLY A CA 1
ATOM 1450 C C . GLY A 1 202 ? 68.370 54.187 27.715 1.00 20.47 429 GLY A C 1
ATOM 1451 O O . GLY A 1 202 ? 68.494 53.020 27.330 1.00 21.47 429 GLY A O 1
ATOM 1452 N N . LEU A 1 203 ? 69.372 55.068 27.737 1.00 20.33 430 LEU A N 1
ATOM 1453 C CA . LEU A 1 203 ? 70.725 54.723 27.290 1.00 20.88 430 LEU A CA 1
ATOM 1454 C C . LEU A 1 203 ? 71.374 53.677 28.193 1.00 20.52 430 LEU A C 1
ATOM 1455 O O . LEU A 1 203 ? 72.078 52.778 27.714 1.00 21.44 430 LEU A O 1
ATOM 1460 N N . LYS A 1 204 ? 71.124 53.797 29.496 1.00 19.93 431 LYS A N 1
ATOM 1461 C CA . LYS A 1 204 ? 71.681 52.854 30.457 1.00 21.05 431 LYS A CA 1
ATOM 1462 C C . LYS A 1 204 ? 71.074 51.445 30.301 1.00 21.76 431 LYS A C 1
ATOM 1463 O O . LYS A 1 204 ? 71.799 50.461 30.399 1.00 20.22 431 LYS A O 1
ATOM 1469 N N . CYS A 1 205 ? 69.763 51.350 30.047 1.00 23.18 432 CYS A N 1
ATOM 1470 C CA . CYS A 1 205 ? 69.079 50.063 29.890 1.00 23.97 432 CYS A CA 1
ATOM 1471 C C . CYS A 1 205 ? 69.609 49.296 28.689 1.00 24.19 432 CYS A C 1
ATOM 1472 O O . CYS A 1 205 ? 69.712 48.063 28.714 1.00 24.89 432 CYS A O 1
ATOM 1475 N N . LEU A 1 206 ? 69.955 50.032 27.639 1.00 24.23 433 LEU A N 1
ATOM 1476 C CA . LEU A 1 206 ? 70.499 49.441 26.426 1.00 25.66 433 LEU A CA 1
ATOM 1477 C C . LEU A 1 206 ? 71.833 48.821 26.733 1.00 25.71 433 LEU A C 1
ATOM 1478 O O . LEU A 1 206 ? 72.110 47.699 26.315 1.00 27.64 433 LEU A O 1
ATOM 1483 N N . GLU A 1 207 ? 72.670 49.554 27.457 1.00 26.20 434 GLU A N 1
ATOM 1484 C CA . GLU A 1 207 ? 73.987 49.031 27.812 1.00 25.70 434 GLU A CA 1
ATOM 1485 C C . GLU A 1 207 ? 73.845 47.691 28.499 1.00 23.76 434 GLU A C 1
ATOM 1486 O O . GLU A 1 207 ? 74.530 46.738 28.119 1.00 25.24 434 GLU A O 1
ATOM 1492 N N . HIS A 1 208 ? 72.963 47.627 29.503 1.00 22.79 435 HIS A N 1
ATOM 1493 C CA . HIS A 1 208 ? 72.725 46.395 30.263 1.00 22.80 435 HIS A CA 1
ATOM 1494 C C . HIS A 1 208 ? 72.322 45.289 29.311 1.00 22.52 435 HIS A C 1
ATOM 149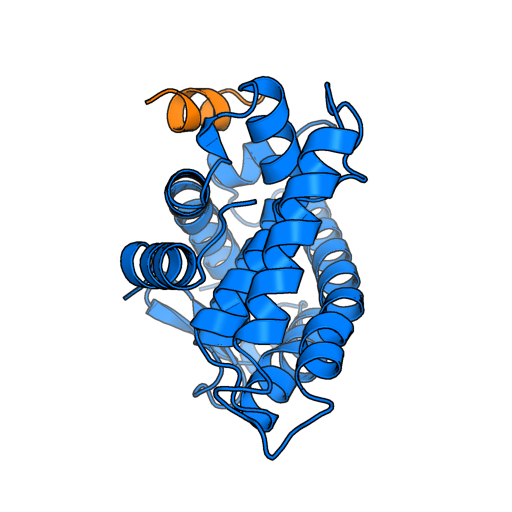5 O O . HIS A 1 208 ? 72.895 44.198 29.341 1.00 21.98 435 HIS A O 1
ATOM 1502 N N . LEU A 1 209 ? 71.349 45.595 28.449 1.00 24.25 436 LEU A N 1
ATOM 1503 C CA . LEU A 1 209 ? 70.830 44.645 27.461 1.00 25.09 436 LEU A CA 1
ATOM 1504 C C . LEU A 1 209 ? 71.921 44.098 26.556 1.00 25.04 436 LEU A C 1
ATOM 1505 O O . LEU A 1 209 ? 71.945 42.904 26.292 1.00 24.57 436 LEU A O 1
ATOM 1510 N N . PHE A 1 210 ? 72.803 44.982 26.087 1.00 25.44 437 PHE A N 1
ATOM 1511 C CA . PHE A 1 210 ? 73.911 44.595 25.230 1.00 25.94 437 PHE A CA 1
ATOM 1512 C C . PHE A 1 210 ? 74.871 43.684 25.988 1.00 26.50 437 PHE A C 1
ATOM 1513 O O . PHE A 1 210 ? 75.427 42.742 25.416 1.00 26.26 437 PHE A O 1
ATOM 1521 N N . PHE A 1 211 ? 75.064 43.954 27.274 1.00 25.84 438 PHE A N 1
ATOM 1522 C CA . PHE A 1 211 ? 75.946 43.118 28.074 1.00 26.62 438 PHE A CA 1
ATOM 1523 C C . PHE A 1 211 ? 75.313 41.733 28.264 1.00 26.33 438 PHE A C 1
ATOM 1524 O O . PHE A 1 211 ? 76.001 40.714 28.191 1.00 24.71 438 PHE A O 1
ATOM 1532 N N . PHE A 1 212 ? 74.004 41.706 28.509 1.00 25.27 439 PHE A N 1
ATOM 1533 C CA . PHE A 1 212 ? 73.279 40.450 28.694 1.00 26.39 439 PHE A CA 1
ATOM 1534 C C . PHE A 1 212 ? 73.380 39.592 27.432 1.00 26.91 439 PHE A C 1
ATOM 1535 O O . PHE A 1 212 ? 73.555 38.377 27.508 1.00 25.43 439 PHE A O 1
ATOM 1543 N N . LYS A 1 213 ? 73.259 40.237 26.275 1.00 27.70 440 LYS A N 1
ATOM 1544 C CA . LYS A 1 213 ? 73.336 39.545 25.000 1.00 31.25 440 LYS A CA 1
ATOM 1545 C C . LYS A 1 213 ? 74.750 38.996 24.769 1.00 32.16 440 LYS A C 1
ATOM 1546 O O . LYS A 1 213 ? 74.917 37.910 24.202 1.00 31.49 440 LYS A O 1
ATOM 1552 N N . LEU A 1 214 ? 75.756 39.745 25.222 1.00 32.66 441 LEU A N 1
ATOM 1553 C CA . LEU A 1 214 ? 77.159 39.350 25.095 1.00 36.24 441 LEU A CA 1
ATOM 1554 C C . LEU A 1 214 ? 77.466 38.109 25.946 1.00 37.72 441 LEU A C 1
ATOM 1555 O O . LEU A 1 214 ? 78.095 37.158 25.467 1.00 37.82 441 LEU A O 1
ATOM 1560 N N . ILE A 1 215 ? 77.023 38.128 27.204 1.00 40.16 442 ILE A N 1
ATOM 1561 C CA . ILE A 1 215 ? 77.241 37.015 28.125 1.00 43.44 442 ILE A CA 1
ATOM 1562 C C . ILE A 1 215 ? 76.456 35.783 27.706 1.00 44.26 442 ILE A C 1
ATOM 1563 O O . ILE A 1 215 ? 76.760 34.667 28.128 1.00 45.45 442 ILE A O 1
ATOM 1568 N N . GLY A 1 216 ? 75.428 35.989 26.894 1.00 45.71 443 GLY A N 1
ATOM 1569 C CA . GLY A 1 216 ? 74.653 34.855 26.437 1.00 47.81 443 GLY A CA 1
ATOM 1570 C C . GLY A 1 216 ? 73.504 34.495 27.348 1.00 48.81 443 GLY A C 1
ATOM 1571 O O . GLY A 1 216 ? 72.468 34.029 26.876 1.00 51.09 443 GLY A O 1
ATOM 1572 N N . ASP A 1 217 ? 73.674 34.691 28.650 1.00 48.56 444 ASP A N 1
ATOM 1573 C CA . ASP A 1 217 ? 72.599 34.383 29.580 1.00 49.58 444 ASP A CA 1
ATOM 1574 C C . ASP A 1 217 ? 71.414 35.293 29.275 1.00 49.01 444 ASP A C 1
ATOM 1575 O O . ASP A 1 217 ? 71.528 36.238 28.490 1.00 49.48 444 ASP A O 1
ATOM 1580 N N . THR A 1 218 ? 70.280 35.012 29.904 1.00 47.61 445 THR A N 1
ATOM 1581 C CA . THR A 1 218 ? 69.075 35.804 29.697 1.00 44.98 445 THR A CA 1
ATOM 1582 C C . THR A 1 218 ? 68.554 35.661 28.269 1.00 42.93 445 THR A C 1
ATOM 1583 O O . THR A 1 218 ? 69.062 36.283 27.336 1.00 42.98 445 THR A O 1
ATOM 1587 N N . PRO A 1 219 ? 67.528 34.825 28.081 1.00 40.93 446 PRO A N 1
ATOM 1588 C CA . PRO A 1 219 ? 66.932 34.601 26.762 1.00 39.04 446 PRO A CA 1
ATOM 1589 C C . PRO A 1 219 ? 66.405 35.907 26.163 1.00 37.35 446 PRO A C 1
ATOM 1590 O O . PRO A 1 219 ? 65.692 36.659 26.827 1.00 37.35 446 PRO A O 1
ATOM 1594 N N . ILE A 1 220 ? 66.761 36.176 24.914 1.00 34.27 447 ILE A N 1
ATOM 1595 C CA . ILE A 1 220 ? 66.301 37.384 24.248 1.00 32.35 447 ILE A CA 1
ATOM 1596 C C . ILE A 1 220 ? 65.505 36.975 23.018 1.00 31.15 447 ILE A C 1
ATOM 1597 O O . ILE A 1 220 ? 66.043 36.347 22.110 1.00 32.62 447 ILE A O 1
ATOM 1602 N N . ASP A 1 221 ? 64.223 37.328 22.994 1.00 29.88 448 ASP A N 1
ATOM 1603 C CA . ASP A 1 221 ? 63.348 36.979 21.877 1.00 28.63 448 ASP A CA 1
ATOM 1604 C C . ASP A 1 221 ? 63.719 37.682 20.572 1.00 27.23 448 ASP A C 1
ATOM 1605 O O . ASP A 1 221 ? 64.504 38.629 20.556 1.00 25.98 448 ASP A O 1
ATOM 1610 N N . THR A 1 222 ? 63.128 37.208 19.480 1.00 25.39 449 THR A N 1
ATOM 1611 C CA . THR A 1 222 ? 63.404 37.725 18.143 1.00 23.60 449 THR A CA 1
ATOM 1612 C C . THR A 1 222 ? 63.201 39.221 17.910 1.00 22.53 449 THR A C 1
ATOM 1613 O O . THR A 1 222 ? 64.001 39.860 17.210 1.00 21.50 449 THR A O 1
ATOM 1617 N N . PHE A 1 223 ? 62.135 39.783 18.473 1.00 20.66 450 PHE A N 1
ATOM 1618 C CA . PHE A 1 223 ? 61.865 41.196 18.240 1.00 21.54 450 PHE A CA 1
ATOM 1619 C C . PHE A 1 223 ? 62.825 42.074 19.022 1.00 21.38 450 PHE A C 1
ATOM 1620 O O . PHE A 1 223 ? 63.396 43.017 18.465 1.00 23.43 450 PHE A O 1
ATOM 1628 N N . LEU A 1 224 ? 63.020 41.752 20.297 1.00 21.30 451 LEU A N 1
ATOM 1629 C CA . LEU A 1 224 ? 63.948 42.503 21.127 1.00 22.22 451 LEU A CA 1
ATOM 1630 C C . LEU A 1 224 ? 65.345 42.357 20.514 1.00 22.19 451 LEU A C 1
ATOM 1631 O O . LEU A 1 224 ? 66.079 43.331 20.393 1.00 22.86 451 LEU A O 1
ATOM 1636 N N . MET A 1 225 ? 65.691 41.143 20.094 1.00 20.59 452 MET A N 1
ATOM 1637 C CA . MET A 1 225 ? 66.996 40.881 19.484 1.00 20.67 452 MET A CA 1
ATOM 1638 C C . MET A 1 225 ? 67.207 41.738 18.227 1.00 20.18 452 MET A C 1
ATOM 1639 O O . MET A 1 225 ? 68.301 42.264 18.003 1.00 20.54 452 MET A O 1
ATOM 1644 N N . GLU A 1 226 ? 66.166 41.883 17.408 1.00 19.06 453 GLU A N 1
ATOM 1645 C CA . GLU A 1 226 ? 66.284 42.683 16.185 1.00 19.31 453 GLU A CA 1
ATOM 1646 C C . GLU A 1 226 ? 66.570 44.152 16.488 1.00 19.60 453 GLU A C 1
ATOM 1647 O O . GLU A 1 226 ? 67.248 44.818 15.715 1.00 18.62 453 GLU A O 1
ATOM 1653 N N . MET A 1 227 ? 66.032 44.653 17.599 1.00 21.69 454 MET A N 1
ATOM 1654 C CA . MET A 1 227 ? 66.258 46.036 17.995 1.00 25.38 454 MET A CA 1
ATOM 1655 C C . MET A 1 227 ? 67.713 46.195 18.460 1.00 25.35 454 MET A C 1
ATOM 1656 O O . MET A 1 227 ? 68.314 47.253 18.325 1.00 23.86 454 MET A O 1
ATOM 1661 N N . LEU A 1 228 ? 68.289 45.127 18.995 1.00 29.75 455 LEU A N 1
ATOM 1662 C CA . LEU A 1 228 ? 69.675 45.166 19.442 1.00 33.53 455 LEU A CA 1
ATOM 1663 C C . LEU A 1 228 ? 70.648 44.928 18.287 1.00 38.22 455 LEU A C 1
ATOM 1664 O O . LEU A 1 228 ? 71.825 44.641 18.505 1.00 39.68 455 LEU A O 1
ATOM 1669 N N . GLU A 1 229 ? 70.148 45.032 17.057 1.00 43.87 456 GLU A N 1
ATOM 1670 C CA . GLU A 1 229 ? 70.966 44.841 15.854 1.00 48.42 456 GLU A CA 1
ATOM 1671 C C . GLU A 1 229 ? 71.783 46.094 15.532 1.00 50.98 456 GLU A C 1
ATOM 1672 O O . GLU A 1 229 ? 71.968 46.973 16.376 1.00 53.34 456 GLU A O 1
ATOM 1678 N N . ALA A 1 230 ? 72.261 46.166 14.294 1.00 52.18 457 ALA A N 1
ATOM 1679 C CA . ALA A 1 230 ? 73.052 47.303 13.852 1.00 53.49 457 ALA A CA 1
ATOM 1680 C C . ALA A 1 230 ? 72.268 48.110 12.817 1.00 54.75 457 ALA A C 1
ATOM 1681 O O . ALA A 1 230 ? 71.523 47.551 12.006 1.00 53.93 457 ALA A O 1
ATOM 1683 N N . PRO A 1 231 ? 72.402 49.446 12.852 1.00 55.93 458 PRO A N 1
ATOM 1684 C CA . PRO A 1 231 ? 73.228 50.221 13.791 1.00 56.29 458 PRO A CA 1
ATOM 1685 C C . PRO A 1 231 ? 72.780 50.054 15.247 1.00 56.16 458 PRO A C 1
ATOM 1689 N N . LYS B 2 1 ? 67.622 43.732 6.640 1.00 55.96 686 LYS B N 1
ATOM 1690 C CA . LYS B 2 1 ? 67.774 44.478 7.920 1.00 55.34 686 LYS B CA 1
ATOM 1691 C C . LYS B 2 1 ? 66.417 44.925 8.451 1.00 54.47 686 LYS B C 1
ATOM 1692 O O . LYS B 2 1 ? 65.583 45.418 7.692 1.00 54.44 686 LYS B O 1
ATOM 1698 N N . HIS B 2 2 ? 66.203 44.761 9.755 1.00 52.63 687 HIS B N 1
ATOM 1699 C CA . HIS B 2 2 ? 64.946 45.156 10.399 1.00 50.43 687 HIS B CA 1
ATOM 1700 C C . HIS B 2 2 ? 63.774 44.398 9.778 1.00 47.75 687 HIS B C 1
ATOM 1701 O O . HIS B 2 2 ? 62.726 44.977 9.478 1.00 46.23 687 HIS B O 1
ATOM 1708 N N . LYS B 2 3 ? 63.962 43.097 9.591 1.00 44.29 688 LYS B N 1
ATOM 1709 C CA . LYS B 2 3 ? 62.939 42.246 8.988 1.00 41.12 688 LYS B CA 1
ATOM 1710 C C . LYS B 2 3 ? 61.556 42.381 9.658 1.00 37.96 688 LYS B C 1
ATOM 1711 O O . LYS B 2 3 ? 60.612 42.907 9.063 1.00 38.18 688 LYS B O 1
ATOM 1717 N N . ILE B 2 4 ? 61.462 41.907 10.896 1.00 32.85 689 ILE B N 1
ATOM 1718 C CA . ILE B 2 4 ? 60.226 41.927 11.663 1.00 28.54 689 ILE B CA 1
ATOM 1719 C C . ILE B 2 4 ? 59.517 43.282 11.661 1.00 28.10 689 ILE B C 1
ATOM 1720 O O . ILE B 2 4 ? 58.327 43.388 11.312 1.00 25.50 689 ILE B O 1
ATOM 1725 N N . LEU B 2 5 ? 60.251 44.313 12.066 1.00 25.76 690 LEU B N 1
ATOM 1726 C CA . LEU B 2 5 ? 59.712 45.659 12.140 1.00 25.86 690 LEU B CA 1
ATOM 1727 C C . LEU B 2 5 ? 59.020 46.103 10.866 1.00 25.88 690 LEU B C 1
ATOM 1728 O O . LEU B 2 5 ? 57.906 46.615 10.925 1.00 26.56 690 LEU B O 1
ATOM 1733 N N . HIS B 2 6 ? 59.672 45.923 9.718 1.00 25.61 691 HIS B N 1
ATOM 1734 C CA . HIS B 2 6 ? 59.096 46.334 8.430 1.00 26.20 691 HIS B CA 1
ATOM 1735 C C . HIS B 2 6 ? 57.785 45.634 8.123 1.00 25.64 691 HIS B C 1
ATOM 1736 O O . HIS B 2 6 ? 56.825 46.262 7.668 1.00 25.17 691 HIS B O 1
ATOM 1743 N N . ARG B 2 7 ? 57.761 44.324 8.347 1.00 26.36 692 ARG B N 1
ATOM 1744 C CA . ARG B 2 7 ? 56.568 43.525 8.080 1.00 26.95 692 ARG B CA 1
ATOM 1745 C C . ARG B 2 7 ? 55.383 44.016 8.884 1.00 27.76 692 ARG B C 1
ATOM 1746 O O . ARG B 2 7 ? 54.273 44.104 8.359 1.00 27.80 692 ARG B O 1
ATOM 1754 N N . LEU B 2 8 ? 55.628 44.352 10.151 1.00 28.67 693 LEU B N 1
ATOM 1755 C CA . LEU B 2 8 ? 54.566 44.838 11.036 1.00 29.62 693 LEU B CA 1
ATOM 1756 C C . LEU B 2 8 ? 54.067 46.230 10.654 1.00 30.15 693 LEU B C 1
ATOM 1757 O O . LEU B 2 8 ? 52.877 46.505 10.762 1.00 29.02 693 LEU B O 1
ATOM 1762 N N . LEU B 2 9 ? 54.979 47.094 10.214 1.00 30.70 694 LEU B N 1
ATOM 1763 C CA . LEU B 2 9 ? 54.641 48.457 9.821 1.00 33.20 694 LEU B CA 1
ATOM 1764 C C . LEU B 2 9 ? 53.899 48.493 8.487 1.00 36.12 694 LEU B C 1
ATOM 1765 O O . LEU B 2 9 ? 53.153 49.430 8.210 1.00 35.57 694 LEU B O 1
ATOM 1770 N N . GLN B 2 10 ? 54.109 47.470 7.666 1.00 39.55 695 GLN B N 1
ATOM 1771 C CA . GLN B 2 10 ? 53.481 47.394 6.360 1.00 42.57 695 GLN B CA 1
ATOM 1772 C C . GLN B 2 10 ? 52.028 46.963 6.445 1.00 43.32 695 GLN B C 1
ATOM 1773 O O . GLN B 2 10 ? 51.171 47.528 5.766 1.00 44.86 695 GLN B O 1
ATOM 1779 N N . ASP B 2 11 ? 51.741 45.973 7.282 1.00 44.65 696 ASP B N 1
ATOM 1780 C CA . ASP B 2 11 ? 50.373 45.489 7.414 1.00 46.68 696 ASP B CA 1
ATOM 1781 C C . ASP B 2 11 ? 49.464 46.516 8.100 1.00 46.01 696 ASP B C 1
#

Radius of gyration: 17.05 Å; Cα contacts (8 Å, |Δi|>4): 266; chains: 2; bounding box: 35×43×42 Å